Protein AF-A0A517THG3-F1 (afdb_monomer)

Structure (mmCIF, N/CA/C/O backbone):
data_AF-A0A517THG3-F1
#
_entry.id   AF-A0A517THG3-F1
#
loop_
_atom_site.group_PDB
_atom_site.id
_atom_site.type_symbol
_atom_site.label_atom_id
_atom_site.label_alt_id
_atom_site.label_comp_id
_atom_site.label_asym_id
_atom_site.label_entity_id
_atom_site.label_seq_id
_atom_site.pdbx_PDB_ins_code
_atom_site.Cartn_x
_atom_site.Cartn_y
_atom_site.Cartn_z
_atom_site.occupancy
_atom_site.B_iso_or_equiv
_atom_site.auth_seq_id
_atom_site.auth_comp_id
_atom_site.auth_asym_id
_atom_site.auth_atom_id
_atom_site.pdbx_PDB_model_num
ATOM 1 N N . MET A 1 1 ? 12.928 23.023 -9.502 1.00 48.72 1 MET A N 1
ATOM 2 C CA . MET A 1 1 ? 12.940 21.704 -8.826 1.00 48.72 1 MET A CA 1
ATOM 3 C C . MET A 1 1 ? 13.328 21.752 -7.334 1.00 48.72 1 MET A C 1
ATOM 5 O O . MET A 1 1 ? 12.736 21.009 -6.565 1.00 48.72 1 MET A O 1
ATOM 9 N N . GLN A 1 2 ? 14.178 22.678 -6.856 1.00 42.19 2 GLN A N 1
ATOM 10 C CA . GLN A 1 2 ? 14.622 22.765 -5.438 1.00 42.19 2 GLN A CA 1
ATOM 11 C C . GLN A 1 2 ? 13.535 22.842 -4.337 1.00 42.19 2 GLN A C 1
ATOM 13 O O . GLN A 1 2 ? 13.796 22.480 -3.192 1.00 42.19 2 GLN A O 1
ATOM 18 N N . ARG A 1 3 ? 12.316 23.312 -4.633 1.00 43.00 3 ARG A N 1
ATOM 19 C CA . ARG A 1 3 ? 11.257 23.466 -3.612 1.00 43.00 3 ARG A CA 1
ATOM 20 C C . ARG A 1 3 ? 10.537 22.158 -3.258 1.00 43.00 3 ARG A C 1
ATOM 22 O O . ARG A 1 3 ? 9.954 22.075 -2.182 1.00 43.00 3 ARG A O 1
ATOM 29 N N . ILE A 1 4 ? 10.592 21.151 -4.132 1.00 44.91 4 ILE A N 1
ATOM 30 C CA . ILE A 1 4 ? 9.906 19.863 -3.936 1.00 44.91 4 ILE A CA 1
ATOM 31 C C . ILE A 1 4 ? 10.752 18.937 -3.046 1.00 44.91 4 ILE A C 1
ATOM 33 O O . ILE A 1 4 ? 10.213 18.321 -2.127 1.00 44.91 4 ILE A O 1
ATOM 37 N N . SER A 1 5 ? 12.082 18.949 -3.201 1.00 45.62 5 SER A N 1
ATOM 38 C CA . SER A 1 5 ? 13.004 18.198 -2.332 1.00 45.62 5 SER A CA 1
ATOM 39 C C . SER A 1 5 ? 12.914 18.625 -0.863 1.00 45.62 5 SER A C 1
ATOM 41 O O . SER A 1 5 ? 12.960 17.778 0.025 1.00 45.62 5 SER A O 1
ATOM 43 N N . LEU A 1 6 ? 12.707 19.919 -0.584 1.00 43.94 6 LEU A N 1
ATOM 44 C CA . LEU A 1 6 ? 12.596 20.412 0.793 1.00 43.94 6 LEU A CA 1
ATOM 45 C C . LEU A 1 6 ? 11.324 19.907 1.495 1.00 43.94 6 LEU A C 1
ATOM 47 O O . LEU A 1 6 ? 11.367 19.594 2.680 1.00 43.94 6 LEU A O 1
ATOM 51 N N . LEU A 1 7 ? 10.208 19.784 0.766 1.00 45.41 7 LEU A N 1
ATOM 52 C CA . LEU A 1 7 ? 8.942 19.274 1.306 1.00 45.41 7 LEU A CA 1
ATOM 53 C C . LEU A 1 7 ? 9.002 17.770 1.606 1.00 45.41 7 LEU A C 1
ATOM 55 O O . LEU A 1 7 ? 8.488 17.346 2.642 1.00 45.41 7 LEU A O 1
ATOM 59 N N . MET A 1 8 ? 9.670 16.973 0.763 1.00 46.19 8 MET A N 1
ATOM 60 C CA . MET A 1 8 ? 9.860 15.538 1.028 1.00 46.19 8 MET A CA 1
ATOM 61 C C . MET A 1 8 ? 10.791 15.282 2.218 1.00 46.19 8 MET A C 1
ATOM 63 O O . MET A 1 8 ? 10.473 14.451 3.067 1.00 46.19 8 MET A O 1
ATOM 67 N N . VAL A 1 9 ? 11.889 16.035 2.344 1.00 51.47 9 VAL A N 1
ATOM 68 C CA . VAL A 1 9 ? 12.804 15.921 3.495 1.00 51.47 9 VAL A CA 1
ATOM 69 C C . VAL A 1 9 ? 12.105 16.320 4.802 1.00 51.47 9 VAL A C 1
ATOM 71 O O . VAL A 1 9 ? 12.278 15.651 5.821 1.00 51.47 9 VAL A O 1
ATOM 74 N N . LEU A 1 10 ? 11.248 17.349 4.778 1.00 45.88 10 LEU A N 1
ATOM 75 C CA . LEU A 1 10 ? 10.465 17.755 5.952 1.00 45.88 10 LEU A CA 1
ATOM 76 C C . LEU A 1 10 ? 9.450 16.681 6.373 1.00 45.88 10 LEU A C 1
ATOM 78 O O . LEU A 1 10 ? 9.291 16.427 7.566 1.00 45.88 10 LEU A O 1
ATOM 82 N N . ALA A 1 11 ? 8.791 16.028 5.411 1.00 44.94 11 ALA A N 1
ATOM 83 C CA . ALA A 1 11 ? 7.820 14.969 5.682 1.00 44.94 11 ALA A CA 1
ATOM 84 C C . ALA A 1 11 ? 8.471 13.725 6.315 1.00 44.94 11 ALA A C 1
ATOM 86 O O . ALA A 1 11 ? 7.924 13.163 7.264 1.00 44.94 11 ALA A O 1
ATOM 87 N N . ILE A 1 12 ? 9.666 13.339 5.853 1.00 46.62 12 ILE A N 1
ATOM 88 C CA . ILE A 1 12 ? 10.442 12.221 6.419 1.00 46.62 12 ILE A CA 1
ATOM 89 C C . ILE A 1 12 ? 10.964 12.572 7.825 1.00 46.62 12 ILE A C 1
ATOM 91 O O . ILE A 1 12 ? 10.871 11.755 8.742 1.00 46.62 12 ILE A O 1
ATOM 95 N N . GLY A 1 13 ? 11.436 13.807 8.035 1.00 43.50 13 GLY A N 1
ATOM 96 C CA . GLY A 1 13 ? 11.910 14.276 9.343 1.00 43.50 13 GLY A CA 1
ATOM 97 C C . GLY A 1 13 ? 10.816 14.322 10.419 1.00 43.50 13 GLY A C 1
ATOM 98 O O . GLY A 1 13 ? 11.055 13.935 11.562 1.00 43.50 13 GLY A O 1
ATOM 99 N N . LEU A 1 14 ? 9.593 14.721 10.057 1.00 45.00 14 LEU A N 1
ATOM 100 C CA . LEU A 1 14 ? 8.434 14.710 10.962 1.00 45.00 14 LEU A CA 1
ATOM 101 C C . LEU A 1 14 ? 7.968 13.294 11.325 1.00 45.00 14 LEU A C 1
ATOM 103 O O . LEU A 1 14 ? 7.484 13.085 12.436 1.00 45.00 14 LEU A O 1
ATOM 107 N N . PHE A 1 15 ? 8.138 12.322 10.425 1.00 43.44 15 PHE A N 1
ATOM 108 C CA . PHE A 1 15 ? 7.791 10.925 10.687 1.00 43.44 15 PHE A CA 1
ATOM 109 C C . PHE A 1 15 ? 8.776 10.257 11.663 1.00 43.44 15 PHE A C 1
ATOM 111 O O . PHE A 1 15 ? 8.357 9.498 12.533 1.00 43.44 15 PHE A O 1
ATOM 118 N N . LEU A 1 16 ? 10.070 10.595 11.589 1.00 43.69 16 LEU A N 1
ATOM 119 C CA . LEU A 1 16 ? 11.102 10.061 12.491 1.00 43.69 16 LEU A CA 1
ATOM 120 C C . LEU A 1 16 ? 11.135 10.746 13.869 1.00 43.69 16 LEU A C 1
ATOM 122 O O . LEU A 1 16 ? 11.496 10.115 14.858 1.00 43.69 16 LEU A O 1
ATOM 126 N N . ALA A 1 17 ? 10.717 12.010 13.970 1.00 44.81 17 ALA A N 1
ATOM 127 C CA . ALA A 1 17 ? 10.660 12.737 15.244 1.00 44.81 17 ALA A CA 1
ATOM 128 C C . ALA A 1 17 ? 9.414 12.408 16.103 1.00 44.81 17 ALA A C 1
ATOM 130 O O . ALA A 1 17 ? 9.276 12.917 17.216 1.00 44.81 17 ALA A O 1
ATOM 131 N N . GLY A 1 18 ? 8.491 11.583 15.594 1.00 37.62 18 GLY A N 1
ATOM 132 C CA . GLY A 1 18 ? 7.142 11.400 16.140 1.00 37.62 18 GLY A CA 1
ATOM 133 C C . GLY A 1 18 ? 6.941 10.309 17.197 1.00 37.62 18 GLY A C 1
ATOM 134 O O . GLY A 1 18 ? 5.805 10.125 17.630 1.00 37.62 18 GLY A O 1
ATOM 135 N N . THR A 1 19 ? 7.973 9.587 17.643 1.00 47.12 19 THR A N 1
ATOM 136 C CA . THR A 1 19 ? 7.836 8.597 18.731 1.00 47.12 19 THR A CA 1
ATOM 137 C C . THR A 1 19 ? 8.428 9.104 20.044 1.00 47.12 19 THR A C 1
ATOM 139 O O . THR A 1 19 ? 9.590 8.814 20.339 1.00 47.12 19 THR A O 1
ATOM 142 N N . PRO A 1 20 ? 7.660 9.804 20.899 1.00 44.03 20 PRO A N 1
ATOM 143 C CA . PRO A 1 20 ? 7.990 9.836 22.307 1.00 44.03 20 PRO A CA 1
ATOM 144 C C . PRO A 1 20 ? 7.701 8.451 22.892 1.00 44.03 20 PRO A C 1
ATOM 146 O O . PRO A 1 20 ? 6.567 7.973 22.931 1.00 44.03 20 PRO A O 1
ATOM 149 N N . LEU A 1 21 ? 8.793 7.816 23.303 1.00 44.50 21 LEU A N 1
ATOM 150 C CA . LEU A 1 21 ? 8.898 6.704 24.233 1.00 44.50 21 LEU A CA 1
ATOM 151 C C . LEU A 1 21 ? 7.749 6.735 25.264 1.00 44.50 21 LEU A C 1
ATOM 153 O O . LEU A 1 21 ? 7.737 7.566 26.171 1.00 44.50 21 LEU A O 1
ATOM 157 N N . MET A 1 22 ? 6.781 5.826 25.132 1.00 45.34 22 MET A N 1
ATOM 158 C CA . MET A 1 22 ? 5.790 5.532 26.173 1.00 45.34 22 MET A CA 1
ATOM 159 C C . MET A 1 22 ? 6.490 4.785 27.315 1.00 45.34 22 MET A C 1
ATOM 161 O O . MET A 1 22 ? 6.333 3.580 27.487 1.00 45.34 22 MET A O 1
ATOM 165 N N . ALA A 1 23 ? 7.299 5.506 28.089 1.00 49.25 23 ALA A N 1
ATOM 166 C CA . ALA A 1 23 ? 7.654 5.112 29.442 1.00 49.25 23 ALA A CA 1
ATOM 167 C C . ALA A 1 23 ? 6.482 5.518 30.344 1.00 49.25 23 ALA A C 1
ATOM 169 O O . ALA A 1 23 ? 6.451 6.616 30.895 1.00 49.25 23 ALA A O 1
ATOM 170 N N . GLN A 1 24 ? 5.464 4.659 30.424 1.00 46.47 24 GLN A N 1
ATOM 171 C CA . GLN A 1 24 ? 4.380 4.839 31.379 1.00 46.47 24 GLN A CA 1
ATOM 172 C C . GLN A 1 24 ? 4.843 4.325 32.742 1.00 46.47 24 GLN A C 1
ATOM 174 O O . GLN A 1 24 ? 4.866 3.128 33.018 1.00 46.47 24 GLN A O 1
ATOM 179 N N . GLU A 1 25 ? 5.239 5.286 33.566 1.00 43.88 25 GLU A N 1
ATOM 180 C CA . GLU A 1 25 ? 5.449 5.182 35.001 1.00 43.88 25 GLU A CA 1
ATOM 181 C C . GLU A 1 25 ? 4.212 4.554 35.665 1.00 43.88 25 GLU A C 1
ATOM 183 O O . GLU A 1 25 ? 3.092 5.065 35.568 1.00 43.88 25 GLU A O 1
ATOM 188 N N . ALA A 1 26 ? 4.406 3.400 36.303 1.00 44.88 26 ALA A N 1
ATOM 189 C CA . ALA A 1 26 ? 3.386 2.731 37.093 1.00 44.88 26 ALA A CA 1
ATOM 190 C C . ALA A 1 26 ? 3.151 3.523 38.389 1.00 44.88 26 ALA A C 1
ATOM 192 O O . ALA A 1 26 ? 3.795 3.283 39.409 1.00 44.88 26 ALA A O 1
ATOM 193 N N . ALA A 1 27 ? 2.224 4.479 38.346 1.00 43.62 27 ALA A N 1
ATOM 194 C CA . ALA A 1 27 ? 1.700 5.126 39.539 1.00 43.62 27 ALA A CA 1
ATOM 195 C C . ALA A 1 27 ? 0.813 4.134 40.310 1.00 43.62 27 ALA A C 1
ATOM 197 O O . ALA A 1 27 ? -0.254 3.727 39.845 1.00 43.62 27 ALA A O 1
ATOM 198 N N . ALA A 1 28 ? 1.285 3.728 41.488 1.00 54.81 28 ALA A N 1
ATOM 199 C CA . ALA A 1 28 ? 0.524 2.958 42.462 1.00 54.81 28 ALA A CA 1
ATOM 200 C C . ALA A 1 28 ? -0.683 3.771 42.976 1.00 54.81 28 ALA A C 1
ATOM 202 O O . ALA A 1 28 ? -0.545 4.974 43.209 1.00 54.81 28 ALA A O 1
ATOM 203 N N . PRO A 1 29 ? -1.860 3.157 43.189 1.00 58.78 29 PRO A N 1
ATOM 204 C CA . PRO A 1 29 ? -2.993 3.865 43.769 1.00 58.78 29 PRO A CA 1
ATOM 205 C C . PRO A 1 29 ? -2.780 4.105 45.271 1.00 58.78 29 PRO A C 1
ATOM 207 O O . PRO A 1 29 ? -2.607 3.164 46.047 1.00 58.78 29 PRO A O 1
ATOM 210 N N . GLU A 1 30 ? -2.828 5.377 45.676 1.00 54.22 30 GLU A N 1
ATOM 211 C CA . GLU A 1 30 ? -2.941 5.795 47.075 1.00 54.22 30 GLU A CA 1
ATOM 212 C C . GLU A 1 30 ? -4.223 5.228 47.704 1.00 54.22 30 GLU A C 1
ATOM 214 O O . GLU A 1 30 ? -5.336 5.426 47.210 1.00 54.22 30 GLU A O 1
ATOM 219 N N . ALA A 1 31 ? -4.057 4.526 48.824 1.00 56.38 31 ALA A N 1
ATOM 220 C CA . ALA A 1 31 ? -5.148 4.075 49.675 1.00 56.38 31 ALA A CA 1
ATOM 221 C C . ALA A 1 31 ? -5.647 5.227 50.573 1.00 56.38 31 ALA A C 1
ATOM 223 O O . ALA A 1 31 ? -4.828 5.949 51.146 1.00 56.38 31 ALA A O 1
ATOM 224 N N . PRO A 1 32 ? -6.966 5.387 50.783 1.00 60.88 32 PRO A N 1
ATOM 225 C CA . PRO A 1 32 ? -7.477 6.344 51.752 1.00 60.88 32 PRO A CA 1
ATOM 226 C C . PRO A 1 32 ? -7.352 5.802 53.183 1.00 60.88 32 PRO A C 1
ATOM 228 O O . PRO A 1 32 ? -7.899 4.757 53.536 1.00 60.88 32 PRO A O 1
ATOM 231 N N . ALA A 1 33 ? -6.655 6.563 54.024 1.00 55.62 33 ALA A N 1
ATOM 232 C CA . ALA A 1 33 ? -6.569 6.345 55.459 1.00 55.62 33 ALA A CA 1
ATOM 233 C C . ALA A 1 33 ? -7.906 6.662 56.153 1.00 55.62 33 ALA A C 1
ATOM 235 O O . ALA A 1 33 ? -8.350 7.808 56.163 1.00 55.62 33 ALA A O 1
ATOM 236 N N . THR A 1 34 ? -8.502 5.664 56.808 1.00 55.06 34 THR A N 1
ATOM 237 C CA . THR A 1 34 ? -9.406 5.856 57.954 1.00 55.06 34 THR A CA 1
ATOM 238 C C . THR A 1 34 ? -9.148 4.755 58.987 1.00 55.06 34 THR A C 1
ATOM 240 O O . THR A 1 34 ? -9.034 3.581 58.652 1.00 55.06 34 THR A O 1
ATOM 243 N N . ALA A 1 35 ? -9.007 5.158 60.247 1.00 54.06 35 ALA A N 1
ATOM 244 C CA . ALA A 1 35 ? -8.828 4.325 61.440 1.00 54.06 35 ALA A CA 1
ATOM 245 C C . ALA A 1 35 ? -9.940 4.676 62.453 1.00 5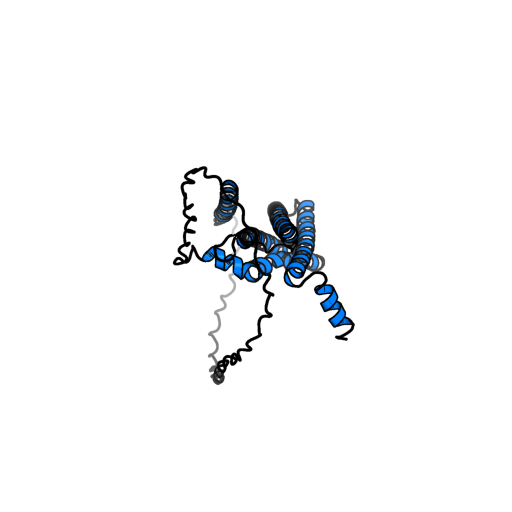4.06 35 ALA A C 1
ATOM 247 O O . ALA A 1 35 ? -10.617 5.687 62.253 1.00 54.06 35 ALA A O 1
ATOM 248 N N . PRO A 1 36 ? -10.029 4.025 63.627 1.00 61.28 36 PRO A N 1
ATOM 249 C CA . PRO A 1 36 ? -10.002 2.591 63.917 1.00 61.28 36 PRO A CA 1
ATOM 250 C C . PRO A 1 36 ? -11.327 2.148 64.586 1.00 61.28 36 PRO A C 1
ATOM 252 O O . PRO A 1 36 ? -12.013 2.953 65.214 1.00 61.28 36 PRO A O 1
ATOM 255 N N . ALA A 1 37 ? -11.678 0.864 64.512 1.00 47.62 37 ALA A N 1
ATOM 256 C CA . ALA A 1 37 ? -12.656 0.273 65.425 1.00 47.62 37 ALA A CA 1
ATOM 257 C C . ALA A 1 37 ? -12.350 -1.213 65.627 1.00 47.62 37 ALA A C 1
ATOM 259 O O . ALA A 1 37 ? -12.051 -1.938 64.679 1.00 47.62 37 ALA A O 1
ATOM 260 N N . ASP A 1 38 ? -12.386 -1.604 66.892 1.00 57.34 38 ASP A N 1
ATOM 261 C CA . ASP A 1 38 ? -11.993 -2.887 67.448 1.00 57.34 38 ASP A CA 1
ATOM 262 C C . ASP A 1 38 ? -12.677 -4.096 66.799 1.00 57.34 38 ASP A C 1
ATOM 264 O O . ASP A 1 38 ? -13.881 -4.100 66.541 1.00 57.34 38 ASP A O 1
ATOM 268 N N . GLY A 1 39 ? -11.909 -5.170 66.620 1.00 50.69 39 GLY A N 1
ATOM 269 C CA . GLY A 1 39 ? -12.448 -6.465 66.225 1.00 50.69 39 GLY A CA 1
ATOM 270 C C . GLY A 1 39 ? -11.382 -7.374 65.643 1.00 50.69 39 GLY A C 1
ATOM 271 O O . GLY A 1 39 ? -11.147 -7.374 64.442 1.00 50.69 39 GLY A O 1
ATOM 272 N N . VAL A 1 40 ? -10.745 -8.168 66.500 1.00 61.00 40 VAL A N 1
ATOM 273 C CA . VAL A 1 40 ? -9.948 -9.330 66.093 1.00 61.00 40 VAL A CA 1
ATOM 274 C C . VAL A 1 40 ? -10.897 -10.384 65.509 1.00 61.00 40 VAL A C 1
ATOM 276 O O . VAL A 1 40 ? -11.809 -10.822 66.214 1.00 61.00 40 VAL A O 1
ATOM 279 N N . PRO A 1 41 ? -10.674 -10.836 64.262 1.00 53.31 41 PRO A N 1
ATOM 280 C CA . PRO A 1 41 ? -10.710 -12.277 64.037 1.00 53.31 41 PRO A CA 1
ATOM 281 C C . PRO A 1 41 ? -9.568 -12.794 63.143 1.00 53.31 41 PRO A C 1
ATOM 283 O O . PRO A 1 41 ? -9.248 -12.235 62.101 1.00 53.31 41 PRO A O 1
ATOM 286 N N . ALA A 1 42 ? -8.998 -13.900 63.625 1.00 57.22 42 ALA A N 1
ATOM 287 C CA . ALA A 1 42 ? -8.294 -14.992 62.951 1.00 57.22 42 ALA A CA 1
ATOM 288 C C . ALA A 1 42 ? -7.582 -14.724 61.609 1.00 57.22 42 ALA A C 1
ATOM 290 O O . ALA A 1 42 ? -8.187 -14.649 60.542 1.00 57.22 42 ALA A O 1
ATOM 291 N N . THR A 1 43 ? -6.254 -14.754 61.690 1.00 62.12 43 THR A N 1
ATOM 292 C CA . THR A 1 43 ? -5.305 -15.002 60.603 1.00 62.12 43 THR A CA 1
ATOM 293 C C . THR A 1 43 ? -5.670 -16.281 59.830 1.00 62.12 43 THR A C 1
ATOM 295 O O . THR A 1 43 ? -5.783 -17.336 60.458 1.00 62.12 43 THR A O 1
ATOM 298 N N . PRO A 1 44 ? -5.821 -16.249 58.494 1.00 60.34 44 PRO A N 1
ATOM 299 C CA . PRO A 1 44 ? -5.827 -17.467 57.696 1.00 60.34 44 PRO A CA 1
ATOM 300 C C . PRO A 1 44 ? -4.390 -17.988 57.555 1.00 60.34 44 PRO A C 1
ATOM 302 O O . PRO A 1 44 ? -3.483 -17.242 57.184 1.00 60.34 44 PRO A O 1
ATOM 305 N N . GLU A 1 45 ? -4.191 -19.263 57.898 1.00 61.81 45 GLU A N 1
ATOM 306 C CA . GLU A 1 45 ? -2.944 -20.002 57.691 1.00 61.81 45 GLU A CA 1
ATOM 307 C C . GLU A 1 45 ? -2.490 -19.902 56.230 1.00 61.81 45 GLU A C 1
ATOM 309 O O . GLU A 1 45 ? -3.259 -20.148 55.297 1.00 61.81 45 GLU A O 1
ATOM 314 N N . ALA A 1 46 ? -1.222 -19.537 56.045 1.00 66.56 46 ALA A N 1
ATOM 315 C CA . ALA A 1 46 ? -0.562 -19.594 54.754 1.00 66.56 46 ALA A CA 1
ATOM 316 C C . ALA A 1 46 ? -0.452 -21.061 54.289 1.00 66.56 46 ALA A C 1
ATOM 318 O O . ALA A 1 46 ? -0.149 -21.934 55.107 1.00 66.56 46 ALA A O 1
ATOM 319 N N . PRO A 1 47 ? -0.677 -21.356 52.997 1.00 72.62 47 PRO A N 1
ATOM 320 C CA . PRO A 1 47 ? -0.435 -22.687 52.459 1.00 72.62 47 PRO A CA 1
ATOM 321 C C . PRO A 1 47 ? 1.062 -23.042 52.544 1.00 72.62 47 PRO A C 1
ATOM 323 O O . PRO A 1 47 ? 1.908 -22.147 52.466 1.00 72.62 47 PRO A O 1
ATOM 326 N N . PRO A 1 48 ? 1.403 -24.333 52.703 1.00 68.62 48 PRO A N 1
ATOM 327 C CA . PRO A 1 48 ? 2.787 -24.773 52.822 1.00 68.62 48 PRO A CA 1
ATOM 328 C C . PRO A 1 48 ? 3.572 -24.457 51.545 1.00 68.62 48 PRO A C 1
ATOM 330 O O . PRO A 1 48 ? 3.134 -24.781 50.441 1.00 68.62 48 PRO A O 1
ATOM 333 N N . GLU A 1 49 ? 4.745 -23.843 51.714 1.00 61.91 49 GLU A N 1
ATOM 334 C CA . GLU A 1 49 ? 5.743 -23.680 50.659 1.00 61.91 49 GLU A CA 1
ATOM 335 C C . GLU A 1 49 ? 6.123 -25.058 50.103 1.00 61.91 49 GLU A C 1
ATOM 337 O O . GLU A 1 49 ? 6.766 -25.873 50.765 1.00 61.91 49 GLU A O 1
ATOM 342 N N . THR A 1 50 ? 5.707 -25.333 48.869 1.00 65.44 50 THR A N 1
ATOM 343 C CA . THR A 1 50 ? 6.207 -26.463 48.091 1.00 65.44 50 THR A CA 1
ATOM 344 C C . THR A 1 50 ? 7.617 -26.132 47.626 1.00 65.44 50 THR A C 1
ATOM 346 O O . THR A 1 50 ? 7.808 -25.314 46.725 1.00 65.44 50 THR A O 1
ATOM 349 N N . THR A 1 51 ? 8.607 -26.760 48.253 1.00 71.69 51 THR A N 1
ATOM 350 C CA . THR A 1 51 ? 9.985 -26.794 47.762 1.00 71.69 51 THR A CA 1
ATOM 351 C C . THR A 1 51 ? 10.011 -27.395 46.352 1.00 71.69 51 THR A C 1
ATOM 353 O O . THR A 1 51 ? 9.454 -28.480 46.171 1.00 71.69 51 THR A O 1
ATOM 356 N N . PRO A 1 52 ? 10.627 -26.732 45.360 1.00 68.94 52 PRO A N 1
ATOM 357 C CA . PRO A 1 52 ? 10.776 -27.295 44.025 1.00 68.94 52 PRO A CA 1
ATOM 358 C C . PRO A 1 52 ? 11.708 -28.510 44.063 1.00 68.94 52 PRO A C 1
ATOM 360 O O . PRO A 1 52 ? 12.766 -28.469 44.696 1.00 68.94 52 PRO A O 1
ATOM 363 N N . ASP A 1 53 ? 11.296 -29.584 43.391 1.00 73.69 53 ASP A N 1
ATOM 364 C CA . ASP A 1 53 ? 12.115 -30.779 43.207 1.00 73.69 53 ASP A CA 1
ATOM 365 C C . ASP A 1 53 ? 13.440 -30.433 42.500 1.00 73.69 53 ASP A C 1
ATOM 367 O O . ASP A 1 53 ? 13.468 -29.569 41.614 1.00 73.69 53 ASP A O 1
ATOM 371 N N . PRO A 1 54 ? 14.551 -31.096 42.869 1.00 76.38 54 PRO A N 1
ATOM 372 C CA . PRO A 1 54 ? 15.816 -30.939 42.169 1.00 76.38 54 PRO A CA 1
ATOM 373 C C . PRO A 1 54 ? 15.674 -31.390 40.704 1.00 76.38 54 PRO A C 1
ATOM 375 O O . PRO A 1 54 ? 14.981 -32.374 40.431 1.00 76.38 54 PRO A O 1
ATOM 378 N N . PRO A 1 55 ? 16.331 -30.700 39.754 1.00 72.00 55 PRO A N 1
ATOM 379 C CA . PRO A 1 55 ? 16.262 -31.062 38.345 1.00 72.00 55 PRO A CA 1
ATOM 380 C C . PRO A 1 55 ? 16.795 -32.483 38.131 1.00 72.00 55 PRO A C 1
ATOM 382 O O . PRO A 1 55 ? 17.810 -32.882 38.709 1.00 72.00 55 PRO A O 1
ATOM 385 N N . ALA A 1 56 ? 16.076 -33.246 37.306 1.00 74.06 56 ALA A N 1
ATOM 386 C CA . ALA A 1 56 ? 16.484 -34.576 36.877 1.00 74.06 56 ALA A CA 1
ATOM 387 C C . ALA A 1 56 ? 17.869 -34.523 36.198 1.00 74.06 56 ALA A C 1
ATOM 389 O O . ALA A 1 56 ? 18.182 -33.525 35.545 1.00 74.06 56 ALA A O 1
ATOM 390 N N . PRO A 1 57 ? 18.700 -35.572 36.339 1.00 70.56 57 PRO A N 1
ATOM 391 C CA . PRO A 1 57 ? 19.990 -35.638 35.665 1.00 70.56 57 PRO A CA 1
ATOM 392 C C . PRO A 1 57 ? 19.781 -35.565 34.150 1.00 70.56 57 PRO A C 1
ATOM 394 O O . PRO A 1 57 ? 19.042 -36.370 33.585 1.00 70.56 57 PRO A O 1
ATOM 397 N N . GLU A 1 58 ? 20.417 -34.578 33.519 1.00 65.31 58 GLU A N 1
ATOM 398 C CA . GLU A 1 58 ? 20.415 -34.403 32.069 1.00 65.31 58 GLU A CA 1
ATOM 399 C C . GLU A 1 58 ? 20.974 -35.668 31.405 1.00 65.31 58 GLU A C 1
ATOM 401 O O . GLU A 1 58 ? 22.091 -36.106 31.697 1.00 65.31 58 GLU A O 1
ATOM 406 N N . GLU A 1 59 ? 20.169 -36.290 30.541 1.00 72.25 59 GLU A N 1
ATOM 407 C CA . GLU A 1 59 ? 20.628 -37.400 29.714 1.00 72.25 59 GLU A CA 1
ATOM 408 C C . GLU A 1 59 ? 21.706 -36.903 28.735 1.00 72.25 59 GLU A C 1
ATOM 410 O O . GLU A 1 59 ? 21.607 -35.785 28.220 1.00 72.25 59 GLU A O 1
ATOM 415 N N . PRO A 1 60 ? 22.748 -37.709 28.460 1.00 67.69 60 PRO A N 1
ATOM 416 C CA . PRO A 1 60 ? 23.809 -37.322 27.546 1.00 67.69 60 PRO A CA 1
ATOM 417 C C . PRO A 1 60 ? 23.239 -37.122 26.139 1.00 67.69 60 PRO A C 1
ATOM 419 O O . PRO A 1 60 ? 22.771 -38.063 25.499 1.00 67.69 60 PRO A O 1
ATOM 422 N N . VAL A 1 61 ? 23.302 -35.877 25.668 1.00 64.75 61 VAL A N 1
ATOM 423 C CA . VAL A 1 61 ? 22.990 -35.489 24.292 1.00 64.75 61 VAL A CA 1
ATOM 424 C C . VAL A 1 61 ? 23.916 -36.272 23.362 1.00 64.75 61 VAL A C 1
ATOM 426 O O . VAL A 1 61 ? 25.135 -36.106 23.400 1.00 64.75 61 VAL A O 1
ATOM 429 N N . ALA A 1 62 ? 23.336 -37.165 22.562 1.00 65.44 62 ALA A N 1
ATOM 430 C CA . ALA A 1 62 ? 24.053 -37.859 21.506 1.00 65.44 62 ALA A CA 1
ATOM 431 C C . ALA A 1 62 ? 24.530 -36.831 20.470 1.00 65.44 62 ALA A C 1
ATOM 433 O O . ALA A 1 62 ? 23.721 -36.067 19.947 1.00 65.44 62 ALA A O 1
ATOM 434 N N . GLU A 1 63 ? 25.838 -36.810 20.199 1.00 63.03 63 GLU A N 1
ATOM 435 C CA . GLU A 1 63 ? 26.426 -36.019 19.117 1.00 63.03 63 GLU A CA 1
ATOM 436 C C . GLU A 1 63 ? 25.753 -36.375 17.787 1.00 63.03 63 GLU A C 1
ATOM 438 O O . GLU A 1 63 ? 25.795 -37.517 17.322 1.00 63.03 63 GLU A O 1
ATOM 443 N N . GLU A 1 64 ? 25.117 -35.374 17.187 1.00 68.75 64 GLU A N 1
ATOM 444 C CA . GLU A 1 64 ? 24.587 -35.429 15.833 1.00 68.75 64 GLU A CA 1
ATOM 445 C C . GLU A 1 64 ? 25.763 -35.575 14.845 1.00 68.75 64 GLU A C 1
ATOM 447 O O . GLU A 1 64 ? 26.716 -34.792 14.908 1.00 68.75 64 GLU A O 1
ATOM 452 N N . PRO A 1 65 ? 25.761 -36.582 13.952 1.00 67.06 65 PRO A N 1
ATOM 453 C CA . PRO A 1 65 ? 26.846 -36.771 13.000 1.00 67.06 65 PRO A CA 1
ATOM 454 C C . PRO A 1 65 ? 26.899 -35.599 12.014 1.00 67.06 65 PRO A C 1
ATOM 456 O O . PRO A 1 65 ? 25.901 -35.258 11.381 1.00 67.06 65 PRO A O 1
ATOM 459 N N . ALA A 1 66 ? 28.090 -35.012 11.886 1.00 63.81 66 ALA A N 1
ATOM 460 C CA . ALA A 1 66 ? 28.381 -33.888 11.008 1.00 63.81 66 ALA A CA 1
ATOM 461 C C . ALA A 1 66 ? 27.860 -34.120 9.579 1.00 63.81 66 ALA A C 1
ATOM 463 O O . ALA A 1 66 ? 28.194 -35.116 8.930 1.00 63.81 66 ALA A O 1
ATOM 464 N N . ALA A 1 67 ? 27.053 -33.176 9.095 1.00 68.69 67 ALA A N 1
ATOM 465 C CA . ALA A 1 67 ? 26.621 -33.128 7.708 1.00 68.69 67 ALA A CA 1
ATOM 466 C C . ALA A 1 67 ? 27.840 -32.977 6.770 1.00 68.69 67 ALA A C 1
ATOM 468 O O . ALA A 1 67 ? 28.776 -32.246 7.108 1.00 68.69 67 ALA A O 1
ATOM 469 N N . PRO A 1 68 ? 27.851 -33.648 5.605 1.00 69.75 68 PRO A N 1
ATOM 470 C CA . PRO A 1 68 ? 28.920 -33.495 4.626 1.00 69.75 68 PRO A CA 1
ATOM 471 C C . PRO A 1 68 ? 28.948 -32.071 4.050 1.00 69.75 68 PRO A C 1
ATOM 473 O O . PRO A 1 68 ? 27.904 -31.481 3.768 1.00 69.75 68 PRO A O 1
ATOM 476 N N . GLU A 1 69 ? 30.163 -31.543 3.887 1.00 69.75 69 GLU A N 1
ATOM 477 C CA . GLU A 1 69 ? 30.454 -30.251 3.258 1.00 69.75 69 GLU A CA 1
ATOM 478 C C . GLU A 1 69 ? 29.811 -30.148 1.860 1.00 69.75 69 GLU A C 1
ATOM 480 O O . GLU A 1 69 ? 29.923 -31.089 1.069 1.00 69.75 69 GLU A O 1
ATOM 485 N N . PRO A 1 70 ? 29.159 -29.021 1.521 1.00 65.19 70 PRO A N 1
ATOM 486 C CA . PRO A 1 70 ? 28.661 -28.795 0.172 1.00 65.19 70 PRO A CA 1
ATOM 487 C C . PRO A 1 70 ? 29.830 -28.581 -0.799 1.00 65.19 70 PRO A C 1
ATOM 489 O O . PRO A 1 70 ? 30.674 -27.707 -0.595 1.00 65.19 70 PRO A O 1
ATOM 492 N N . GLU A 1 71 ? 29.861 -29.378 -1.868 1.00 64.50 71 GLU A N 1
ATOM 493 C CA . GLU A 1 71 ? 30.800 -29.220 -2.979 1.00 64.50 71 GLU A CA 1
ATOM 494 C C . GLU A 1 71 ? 30.648 -27.834 -3.629 1.00 64.50 71 GLU A C 1
ATOM 496 O O . GLU A 1 71 ? 29.540 -27.360 -3.894 1.00 64.50 71 GLU A O 1
ATOM 501 N N . ALA A 1 72 ? 31.783 -27.177 -3.872 1.00 68.75 72 ALA A N 1
ATOM 502 C CA . ALA A 1 72 ? 31.841 -25.859 -4.489 1.00 68.75 72 ALA A CA 1
ATOM 503 C C . ALA A 1 72 ? 31.268 -25.884 -5.924 1.00 68.75 72 ALA A C 1
ATOM 505 O O . ALA A 1 72 ? 31.591 -26.794 -6.692 1.00 68.75 72 ALA A O 1
ATOM 506 N N . PRO A 1 73 ? 30.456 -24.888 -6.325 1.00 62.84 73 PRO A N 1
ATOM 507 C CA . PRO A 1 73 ? 29.950 -24.803 -7.688 1.00 62.84 73 PRO A CA 1
ATOM 508 C C . PRO A 1 73 ? 31.088 -24.526 -8.680 1.00 62.84 73 PRO A C 1
ATOM 510 O O . PRO A 1 73 ? 31.929 -23.654 -8.462 1.00 62.84 73 PRO A O 1
ATOM 513 N N . ALA A 1 74 ? 31.093 -25.287 -9.775 1.00 61.53 74 ALA A N 1
ATOM 514 C CA . ALA A 1 74 ? 32.031 -25.144 -10.880 1.00 61.53 74 ALA A CA 1
ATOM 515 C C . ALA A 1 74 ? 31.931 -23.754 -11.532 1.00 61.53 74 ALA A C 1
ATOM 517 O O . ALA A 1 74 ? 30.835 -23.251 -11.784 1.00 61.53 74 ALA A O 1
ATOM 518 N N . GLU A 1 75 ? 33.086 -23.153 -11.824 1.00 61.72 75 GLU A N 1
ATOM 519 C CA . GLU A 1 75 ? 33.186 -21.874 -12.529 1.00 61.72 75 GLU A CA 1
ATOM 520 C C . GLU A 1 75 ? 32.593 -21.973 -13.950 1.00 61.72 75 GLU A C 1
ATOM 522 O O . GLU A 1 75 ? 32.932 -22.901 -14.695 1.00 61.72 75 GLU A O 1
ATOM 527 N N . PRO A 1 76 ? 31.733 -21.026 -14.370 1.00 60.50 76 PRO A N 1
ATOM 528 C CA . PRO A 1 76 ? 31.240 -20.979 -15.736 1.00 60.50 76 PRO A CA 1
ATOM 529 C C . PRO A 1 76 ? 32.354 -20.525 -16.685 1.00 60.50 76 PRO A C 1
ATOM 531 O O . PRO A 1 76 ? 32.965 -19.469 -16.526 1.00 60.50 76 PRO A O 1
ATOM 534 N N . THR A 1 77 ? 32.605 -21.341 -17.703 1.00 57.94 77 THR A N 1
ATOM 535 C CA . THR A 1 77 ? 33.518 -21.039 -18.807 1.00 57.94 77 THR A CA 1
ATOM 536 C C . THR A 1 77 ? 32.898 -19.945 -19.690 1.00 57.94 77 THR A C 1
ATOM 538 O O . THR A 1 77 ? 31.722 -20.066 -20.041 1.00 57.94 77 THR A O 1
ATOM 541 N N . PRO A 1 78 ? 33.630 -18.884 -20.076 1.00 63.75 78 PRO A N 1
ATOM 542 C CA . PRO A 1 78 ? 33.082 -17.857 -20.957 1.00 63.75 78 PRO A CA 1
ATOM 543 C C . PRO A 1 78 ? 32.890 -18.395 -22.389 1.00 63.75 78 PRO A C 1
ATOM 545 O O . PRO A 1 78 ? 33.738 -19.153 -22.874 1.00 63.75 78 PRO A O 1
ATOM 548 N N . PRO A 1 79 ? 31.807 -18.009 -23.090 1.00 55.28 79 PRO A N 1
ATOM 549 C CA . PRO A 1 79 ? 31.592 -18.393 -24.478 1.00 55.28 79 PRO A CA 1
ATOM 550 C C . PRO A 1 79 ? 32.589 -17.695 -25.413 1.00 55.28 79 PRO A C 1
ATOM 552 O O . PRO A 1 79 ? 32.864 -16.500 -25.306 1.00 55.28 79 PRO A O 1
ATOM 555 N N . SER A 1 80 ? 33.121 -18.487 -26.341 1.00 48.72 80 SER A N 1
ATOM 556 C CA . SER A 1 80 ? 34.014 -18.075 -27.420 1.00 48.72 80 SER A CA 1
ATOM 557 C C . SER A 1 80 ? 33.290 -17.122 -28.375 1.00 48.72 80 SER A C 1
ATOM 559 O O . SER A 1 80 ? 32.317 -17.511 -29.016 1.00 48.72 80 SER A O 1
ATOM 561 N N . ALA A 1 81 ? 33.770 -15.882 -28.475 1.00 45.03 81 ALA A N 1
ATOM 562 C CA . ALA A 1 81 ? 33.308 -14.912 -29.459 1.00 45.03 81 ALA A CA 1
ATOM 563 C C . ALA A 1 81 ? 33.870 -15.272 -30.846 1.00 45.03 81 ALA A C 1
ATOM 565 O O . ALA A 1 81 ? 35.031 -14.993 -31.150 1.00 45.03 81 ALA A O 1
ATOM 566 N N . GLU A 1 82 ? 33.055 -15.910 -31.684 1.00 48.78 82 GLU A N 1
ATOM 567 C CA . GLU A 1 82 ? 33.284 -15.949 -33.128 1.00 48.78 82 GLU A CA 1
ATOM 568 C C . GLU A 1 82 ? 32.812 -14.620 -33.729 1.00 48.78 82 GLU A C 1
ATOM 570 O O . GLU A 1 82 ? 31.635 -14.270 -33.682 1.00 48.78 82 GLU A O 1
ATOM 575 N N . ALA A 1 83 ? 33.764 -13.851 -34.254 1.00 41.81 83 ALA A N 1
ATOM 576 C CA . ALA A 1 83 ? 33.510 -12.624 -34.989 1.00 41.81 83 ALA A CA 1
ATOM 577 C C . ALA A 1 83 ? 33.048 -12.963 -36.414 1.00 41.81 83 ALA A C 1
ATOM 579 O O . ALA A 1 83 ? 33.834 -13.450 -37.227 1.00 41.81 83 ALA A O 1
ATOM 580 N N . THR A 1 84 ? 31.787 -12.680 -36.727 1.00 41.50 84 THR A N 1
ATOM 581 C CA . THR A 1 84 ? 31.288 -12.604 -38.103 1.00 41.50 84 THR A CA 1
ATOM 582 C C . THR A 1 84 ? 31.372 -11.163 -38.587 1.00 41.50 84 THR A C 1
ATOM 584 O O . THR A 1 84 ? 30.635 -10.290 -38.135 1.00 41.50 84 THR A O 1
ATOM 587 N N . THR A 1 85 ? 32.307 -10.921 -39.500 1.00 43.41 85 THR A N 1
ATOM 588 C CA . THR A 1 85 ? 32.421 -9.709 -40.309 1.00 43.41 85 THR A CA 1
ATOM 589 C C . THR A 1 85 ? 31.280 -9.708 -41.327 1.00 43.41 85 THR A C 1
ATOM 591 O O . THR A 1 85 ? 31.276 -10.554 -42.220 1.00 43.41 85 THR A O 1
ATOM 594 N N . GLU A 1 86 ? 30.317 -8.794 -41.198 1.00 46.69 86 GLU A N 1
ATOM 595 C CA . GLU A 1 86 ? 29.310 -8.552 -42.234 1.00 46.69 86 GLU A CA 1
ATOM 596 C C . GLU A 1 86 ? 29.647 -7.266 -42.999 1.00 46.69 86 GLU A C 1
ATOM 598 O O . GLU A 1 86 ? 30.044 -6.243 -42.441 1.00 46.69 86 GLU A O 1
ATOM 603 N N . GLU A 1 87 ? 29.588 -7.415 -44.313 1.00 42.44 87 GLU A N 1
ATOM 604 C CA . GLU A 1 87 ? 30.132 -6.579 -45.369 1.00 42.44 87 GLU A CA 1
ATOM 605 C C . GLU A 1 87 ? 29.178 -5.409 -45.667 1.00 42.44 87 GLU A C 1
ATOM 607 O O . GLU A 1 87 ? 27.985 -5.604 -45.892 1.00 42.44 87 GLU A O 1
ATOM 612 N N . ALA A 1 88 ? 29.696 -4.180 -45.667 1.00 44.19 88 ALA A N 1
ATOM 613 C CA . ALA A 1 88 ? 28.938 -2.988 -46.040 1.00 44.19 88 ALA A CA 1
ATOM 614 C C . ALA A 1 88 ? 28.646 -2.965 -47.555 1.00 44.19 88 ALA A C 1
ATOM 616 O O . ALA A 1 88 ? 29.568 -3.199 -48.341 1.00 44.19 88 ALA A O 1
ATOM 617 N N . PRO A 1 89 ? 27.429 -2.605 -48.010 1.00 52.47 89 PRO A N 1
ATOM 618 C CA . PRO A 1 89 ? 27.203 -2.323 -49.417 1.00 52.47 89 PRO A CA 1
ATOM 619 C C . PRO A 1 89 ? 27.582 -0.879 -49.768 1.00 52.47 89 PRO A C 1
ATOM 621 O O . PRO A 1 89 ? 27.222 0.088 -49.095 1.00 52.47 89 PRO A O 1
ATOM 624 N N . ALA A 1 90 ? 28.320 -0.788 -50.871 1.00 38.81 90 ALA A N 1
ATOM 625 C CA . ALA A 1 90 ? 28.779 0.410 -51.547 1.00 38.81 90 ALA A CA 1
ATOM 626 C C . ALA A 1 90 ? 27.635 1.369 -51.914 1.00 38.81 90 ALA A C 1
ATOM 628 O O . ALA A 1 90 ? 26.633 0.954 -52.497 1.00 38.81 90 ALA A O 1
ATOM 629 N N . VAL A 1 91 ? 27.836 2.661 -51.641 1.00 51.75 91 VAL A N 1
ATOM 630 C CA . VAL A 1 91 ? 27.047 3.742 -52.237 1.00 51.75 91 VAL A CA 1
ATOM 631 C C . VAL A 1 91 ? 27.855 4.361 -53.373 1.00 51.75 91 VAL A C 1
ATOM 633 O O . VAL A 1 91 ? 29.027 4.701 -53.234 1.00 51.75 91 VAL A O 1
ATOM 636 N N . GLU A 1 92 ? 27.162 4.404 -54.498 1.00 48.12 92 GLU A N 1
ATOM 637 C CA . GLU A 1 92 ? 27.518 4.766 -55.860 1.00 48.12 92 GLU A CA 1
ATOM 638 C C . GLU A 1 92 ? 28.016 6.217 -55.995 1.00 48.12 92 GLU A C 1
ATOM 640 O O . GLU A 1 92 ? 27.424 7.152 -55.455 1.00 48.12 92 GLU A O 1
ATOM 645 N N . GLU A 1 93 ? 29.115 6.386 -56.736 1.00 42.62 93 GLU A N 1
ATOM 646 C CA . GLU A 1 93 ? 29.670 7.679 -57.137 1.00 42.62 93 GLU A CA 1
ATOM 647 C C . GLU A 1 93 ? 28.761 8.382 -58.157 1.00 42.62 93 GLU A C 1
ATOM 649 O O . GLU A 1 93 ? 28.377 7.795 -59.169 1.00 42.62 93 GLU A O 1
ATOM 654 N N . ALA A 1 94 ? 28.486 9.669 -57.932 1.00 44.59 94 ALA A N 1
ATOM 655 C CA . ALA A 1 94 ? 27.959 10.576 -58.946 1.00 44.59 94 ALA A CA 1
ATOM 656 C C . ALA A 1 94 ? 28.969 11.709 -59.208 1.00 44.59 94 ALA A C 1
ATOM 658 O O . ALA A 1 94 ? 29.412 12.397 -58.289 1.00 44.59 94 ALA A O 1
ATOM 659 N N . ASP A 1 95 ? 29.320 11.831 -60.487 1.00 37.59 95 ASP A N 1
ATOM 660 C CA . ASP A 1 95 ? 30.323 12.690 -61.135 1.00 37.59 95 ASP A CA 1
ATOM 661 C C . ASP A 1 95 ? 30.006 14.212 -61.013 1.00 37.59 95 ASP A C 1
ATOM 663 O O . ASP A 1 95 ? 28.836 14.581 -60.861 1.00 37.59 95 ASP A O 1
ATOM 667 N N . PRO A 1 96 ? 31.012 15.117 -61.099 1.00 51.50 96 PRO A N 1
ATOM 668 C CA . PRO A 1 96 ? 30.918 16.553 -60.842 1.00 51.50 96 PRO A CA 1
ATOM 669 C C . PRO A 1 96 ? 30.747 17.392 -62.130 1.00 51.50 96 PRO A C 1
ATOM 671 O O . PRO A 1 96 ? 30.703 16.850 -63.230 1.00 51.50 96 PRO A O 1
ATOM 674 N N . THR A 1 97 ? 30.757 18.729 -61.969 1.00 37.41 97 THR A N 1
ATOM 675 C CA . THR A 1 97 ? 30.630 19.860 -62.941 1.00 37.41 97 THR A CA 1
ATOM 676 C C . THR A 1 97 ? 29.236 20.513 -62.905 1.00 37.41 97 THR A C 1
ATOM 678 O O . THR A 1 97 ? 28.233 19.822 -62.939 1.00 37.41 97 THR A O 1
ATOM 681 N N . GLU A 1 98 ? 29.041 21.824 -62.717 1.00 41.78 98 GLU A N 1
ATOM 682 C CA . GLU A 1 98 ? 29.808 23.019 -63.096 1.00 41.78 98 GLU A CA 1
ATOM 683 C C . GLU A 1 98 ? 29.871 24.089 -61.985 1.00 41.78 98 GLU A C 1
ATOM 685 O O . GLU A 1 98 ? 28.991 24.217 -61.137 1.00 41.78 98 GLU A O 1
ATOM 690 N N . ALA A 1 99 ? 30.928 24.898 -62.060 1.00 42.06 99 ALA A N 1
ATOM 691 C CA . ALA A 1 99 ? 31.241 26.049 -61.224 1.00 42.06 99 ALA A CA 1
ATOM 692 C C . ALA A 1 99 ? 30.803 27.375 -61.870 1.00 42.06 99 ALA A C 1
ATOM 694 O O . ALA A 1 99 ? 31.007 27.523 -63.069 1.00 42.06 99 ALA A O 1
ATOM 695 N N . VAL A 1 100 ? 30.361 28.358 -61.067 1.00 45.12 100 VAL A N 1
ATOM 696 C CA . VAL A 1 100 ? 30.572 29.819 -61.266 1.00 45.12 100 VAL A CA 1
ATOM 697 C C . VAL A 1 100 ? 30.484 30.502 -59.878 1.00 45.12 100 VAL A C 1
ATOM 699 O O . VAL A 1 100 ? 29.431 30.453 -59.253 1.00 45.12 100 VAL A O 1
ATOM 702 N N . ALA A 1 101 ? 31.618 30.826 -59.237 1.00 39.00 101 ALA A N 1
ATOM 703 C CA . ALA A 1 101 ? 32.214 32.170 -59.043 1.00 39.00 101 ALA A CA 1
ATOM 704 C C . ALA A 1 101 ? 31.278 33.200 -58.364 1.00 39.00 101 ALA A C 1
ATOM 706 O O . ALA A 1 101 ? 30.285 33.614 -58.949 1.00 39.00 101 ALA A O 1
ATOM 707 N N . GLU A 1 102 ? 31.457 33.447 -57.061 1.00 43.97 102 GLU A N 1
ATOM 708 C CA . GLU A 1 102 ? 32.244 34.532 -56.418 1.00 43.97 102 GLU A CA 1
ATOM 709 C C . GLU A 1 102 ? 31.326 35.678 -55.956 1.00 43.97 102 GLU A C 1
ATOM 711 O O . GLU A 1 102 ? 30.666 36.294 -56.779 1.00 43.97 102 GLU A O 1
ATOM 716 N N . GLU A 1 103 ? 31.284 35.953 -54.646 1.00 41.78 103 GLU A N 1
ATOM 717 C CA . GLU A 1 103 ? 31.667 37.257 -54.079 1.00 41.78 103 GLU A CA 1
ATOM 718 C C . GLU A 1 103 ? 31.910 37.131 -52.563 1.00 41.78 103 GLU A C 1
ATOM 720 O O . GLU A 1 103 ? 31.126 36.562 -51.802 1.00 41.78 103 GLU A O 1
ATOM 725 N N . GLU A 1 104 ? 33.061 37.663 -52.167 1.00 44.03 104 GLU A N 1
ATOM 726 C CA . GLU A 1 104 ? 33.547 37.907 -50.815 1.00 44.03 104 GLU A CA 1
ATOM 727 C C . GLU A 1 104 ? 32.606 38.835 -50.028 1.00 44.03 104 GLU A C 1
ATOM 729 O O . GLU A 1 104 ? 32.388 39.985 -50.405 1.00 44.03 104 GLU A O 1
ATOM 734 N N . SER A 1 105 ? 32.175 38.410 -48.842 1.00 38.47 105 SER A N 1
ATOM 735 C CA . SER A 1 105 ? 32.005 39.340 -47.726 1.00 38.47 105 SER A CA 1
ATOM 736 C C . SER A 1 105 ? 32.481 38.653 -46.456 1.00 38.47 105 SER A C 1
ATOM 738 O O . SER A 1 105 ? 31.792 37.808 -45.886 1.00 38.47 105 SER A O 1
ATOM 740 N N . GLY A 1 106 ? 33.710 38.982 -46.062 1.00 42.75 106 GLY A N 1
ATOM 741 C CA . GLY A 1 106 ? 34.295 38.554 -44.805 1.00 42.75 106 GLY A CA 1
ATOM 742 C C . GLY A 1 106 ? 33.497 39.110 -43.635 1.00 42.75 106 GLY A C 1
ATOM 743 O O . GLY A 1 106 ? 33.626 40.282 -43.290 1.00 42.75 106 GLY A O 1
ATOM 744 N N . GLU A 1 107 ? 32.712 38.245 -43.009 1.00 43.03 107 GLU A N 1
ATOM 745 C CA . GLU A 1 107 ? 32.251 38.436 -41.646 1.00 43.03 107 GLU A CA 1
ATOM 746 C C . GLU A 1 107 ? 32.999 37.413 -40.798 1.00 43.03 107 GLU A C 1
ATOM 748 O O . GLU A 1 107 ? 32.851 36.202 -40.960 1.00 43.03 107 GLU A O 1
ATOM 753 N N . ALA A 1 108 ? 33.906 37.920 -39.966 1.00 43.47 108 ALA A N 1
ATOM 754 C CA . ALA A 1 108 ? 34.617 37.133 -38.980 1.00 43.47 108 ALA A CA 1
ATOM 755 C C . ALA A 1 108 ? 33.592 36.585 -37.982 1.00 43.47 108 ALA A C 1
ATOM 757 O O . ALA A 1 108 ? 33.266 37.240 -36.993 1.00 43.47 108 ALA A O 1
ATOM 758 N N . VAL A 1 109 ? 33.069 35.392 -38.261 1.00 46.91 109 VAL A N 1
ATOM 759 C CA . VAL A 1 109 ? 32.393 34.573 -37.263 1.00 46.91 109 VAL A CA 1
ATOM 760 C C . VAL A 1 109 ? 33.489 34.143 -36.305 1.00 46.91 109 VAL A C 1
ATOM 762 O O . VAL A 1 109 ? 34.306 33.274 -36.603 1.00 46.91 109 VAL A O 1
ATOM 765 N N . SER A 1 110 ? 33.570 34.857 -35.188 1.00 47.84 110 SER A N 1
ATOM 766 C CA . SER A 1 110 ? 34.266 34.399 -34.002 1.00 47.84 110 SER A CA 1
ATOM 767 C C . SER A 1 110 ? 33.743 33.007 -33.683 1.00 47.84 110 SER A C 1
ATOM 769 O O . SER A 1 110 ? 32.584 32.850 -33.299 1.00 47.84 110 SER A O 1
ATOM 771 N N . ASP A 1 111 ? 34.614 32.032 -33.906 1.00 45.97 111 ASP A N 1
ATOM 772 C CA . ASP A 1 111 ? 34.526 30.653 -33.456 1.00 45.97 111 ASP A CA 1
ATOM 773 C C . ASP A 1 111 ? 34.551 30.682 -31.918 1.00 45.97 111 ASP A C 1
ATOM 775 O O . ASP A 1 111 ? 35.571 30.465 -31.262 1.00 45.97 111 ASP A O 1
ATOM 779 N N . GLU A 1 112 ? 33.434 31.104 -31.326 1.00 49.97 112 GLU A N 1
ATOM 780 C CA . GLU A 1 112 ? 33.133 30.865 -29.925 1.00 49.97 112 GLU A CA 1
ATOM 781 C C . GLU A 1 112 ? 32.799 29.379 -29.855 1.00 49.97 112 GLU A C 1
ATOM 783 O O . GLU A 1 112 ? 31.643 28.968 -29.937 1.00 49.97 112 GLU A O 1
ATOM 788 N N . LEU A 1 113 ? 33.867 28.575 -29.810 1.00 52.62 113 LEU A N 1
ATOM 789 C CA . LEU A 1 113 ? 33.854 27.218 -29.296 1.00 52.62 113 LEU A CA 1
ATOM 790 C C . LEU A 1 113 ? 33.150 27.303 -27.948 1.00 52.62 113 LEU A C 1
ATOM 792 O O . LEU A 1 113 ? 33.763 27.666 -26.944 1.00 52.62 113 LEU A O 1
ATOM 796 N N . ALA A 1 114 ? 31.843 27.055 -27.963 1.00 50.91 114 ALA A N 1
ATOM 797 C CA . ALA A 1 114 ? 31.080 26.797 -26.770 1.00 50.91 114 ALA A CA 1
ATOM 798 C C . ALA A 1 114 ? 31.829 25.666 -26.073 1.00 50.91 114 ALA A C 1
ATOM 800 O O . ALA A 1 114 ? 31.861 24.542 -26.571 1.00 50.91 114 ALA A O 1
ATOM 801 N N . GLU A 1 115 ? 32.535 26.006 -24.994 1.00 51.69 115 GLU A N 1
ATOM 802 C CA . GLU A 1 115 ? 33.095 25.015 -24.097 1.00 51.69 115 GLU A CA 1
ATOM 803 C C . GLU A 1 115 ? 31.913 24.143 -23.695 1.00 51.69 115 GLU A C 1
ATOM 805 O O . GLU A 1 115 ? 31.009 24.605 -22.991 1.00 51.69 115 GLU A O 1
ATOM 810 N N . GLU A 1 116 ? 31.857 22.923 -24.233 1.00 55.81 116 GLU A N 1
ATOM 811 C CA . GLU A 1 116 ? 30.851 21.971 -23.802 1.00 55.81 116 GLU A CA 1
ATOM 812 C C . GLU A 1 116 ? 30.977 21.879 -22.284 1.00 55.81 116 GLU A C 1
ATOM 814 O O . GLU A 1 116 ? 32.101 21.723 -21.785 1.00 55.81 116 GLU A O 1
ATOM 819 N N . PRO A 1 117 ? 29.878 22.068 -21.531 1.00 49.78 117 PRO A N 1
ATOM 820 C CA . PRO A 1 117 ? 29.944 22.006 -20.088 1.00 49.78 117 PRO A CA 1
ATOM 821 C C . PRO A 1 117 ? 30.484 20.626 -19.743 1.00 49.78 117 PRO A C 1
ATOM 823 O O . PRO A 1 117 ? 29.813 19.620 -19.958 1.00 49.78 117 PRO A O 1
ATOM 826 N N . VAL A 1 118 ? 31.728 20.589 -19.262 1.00 48.41 118 VAL A N 1
ATOM 827 C CA . VAL A 1 118 ? 32.355 19.376 -18.755 1.00 48.41 118 VAL A CA 1
ATOM 828 C C . VAL A 1 118 ? 31.411 18.878 -17.677 1.00 48.41 118 VAL A C 1
ATOM 830 O O . VAL A 1 118 ? 31.305 19.510 -16.624 1.00 48.41 118 VAL A O 1
ATOM 833 N N . ALA A 1 119 ? 30.661 17.818 -17.983 1.00 51.25 119 ALA A N 1
ATOM 834 C CA . ALA A 1 119 ? 29.737 17.216 -17.044 1.00 51.25 119 ALA A CA 1
ATOM 835 C C . ALA A 1 119 ? 30.529 16.958 -15.762 1.00 51.25 119 ALA A C 1
ATOM 837 O O . ALA A 1 119 ? 31.537 16.245 -15.789 1.00 51.25 119 ALA A O 1
ATOM 838 N N . GLU A 1 120 ? 30.147 17.621 -14.666 1.00 52.00 120 GLU A N 1
ATOM 839 C CA . GLU A 1 120 ? 30.775 17.387 -13.371 1.00 52.00 120 GLU A CA 1
ATOM 840 C C . GLU A 1 120 ? 30.636 15.895 -13.080 1.00 52.00 120 GLU A C 1
ATOM 842 O O . GLU A 1 120 ? 29.545 15.391 -12.807 1.00 52.00 120 GLU A O 1
ATOM 847 N N . THR A 1 121 ? 31.746 15.165 -13.185 1.00 51.81 121 THR A N 1
ATOM 848 C CA . THR A 1 121 ? 31.779 13.744 -12.874 1.00 51.81 121 THR A CA 1
ATOM 849 C C . THR A 1 121 ? 31.451 13.628 -11.396 1.00 51.81 121 THR A C 1
ATOM 851 O O . THR A 1 121 ? 32.269 13.991 -10.547 1.00 51.81 121 THR A O 1
ATOM 854 N N . THR A 1 122 ? 30.231 13.195 -11.087 1.00 57.97 122 THR A N 1
ATOM 855 C CA . THR A 1 122 ? 29.794 13.027 -9.703 1.00 57.97 122 THR A CA 1
ATOM 856 C C . THR A 1 122 ? 30.750 12.033 -9.049 1.00 57.97 122 THR A C 1
ATOM 858 O O . THR A 1 122 ? 30.909 10.913 -9.535 1.00 57.97 122 THR A O 1
ATOM 861 N N . ASP A 1 123 ? 31.458 12.449 -7.997 1.00 63.06 123 ASP A N 1
ATOM 862 C CA . ASP A 1 123 ? 32.394 11.566 -7.305 1.00 63.06 123 ASP A CA 1
ATOM 863 C C . ASP A 1 123 ? 31.605 10.503 -6.532 1.00 63.06 123 ASP A C 1
ATOM 865 O O . ASP A 1 123 ? 31.147 10.708 -5.408 1.00 63.06 123 ASP A O 1
ATOM 869 N N . TRP A 1 124 ? 31.443 9.336 -7.152 1.00 67.75 124 TRP A N 1
ATOM 870 C CA . TRP A 1 124 ? 30.787 8.176 -6.561 1.00 67.75 124 TRP A CA 1
ATOM 871 C C . TRP A 1 124 ? 31.670 7.458 -5.534 1.00 67.75 124 TRP A C 1
ATOM 873 O O . TRP A 1 124 ? 31.442 6.281 -5.270 1.00 67.75 124 TRP A O 1
ATOM 883 N N . SER A 1 125 ? 32.725 8.062 -4.984 1.00 72.06 125 SER A N 1
ATOM 884 C CA . SER A 1 125 ? 33.616 7.374 -4.041 1.00 72.06 125 SER A CA 1
ATOM 885 C C . SER A 1 125 ? 32.956 7.070 -2.688 1.00 72.06 125 SER A C 1
ATOM 887 O O . SER A 1 125 ? 33.305 6.066 -2.057 1.00 72.06 125 SER A O 1
ATOM 889 N N . GLY A 1 126 ? 31.971 7.866 -2.264 1.00 74.62 126 GLY A N 1
ATOM 890 C CA . GLY A 1 126 ? 31.328 7.739 -0.957 1.00 74.62 126 GLY A CA 1
ATOM 891 C C . GLY A 1 126 ? 30.058 6.871 -0.920 1.00 74.62 126 GLY A C 1
ATOM 892 O O . GLY A 1 126 ? 29.366 6.643 -1.914 1.00 74.62 126 GLY A O 1
ATOM 893 N N . LEU A 1 127 ? 29.765 6.319 0.265 1.00 76.94 127 LEU A N 1
ATOM 894 C CA . LEU A 1 127 ? 28.631 5.409 0.485 1.00 76.94 127 LEU A CA 1
ATOM 895 C C . LEU A 1 127 ? 27.276 6.125 0.370 1.00 76.94 127 LEU A C 1
ATOM 897 O O . LEU A 1 127 ? 26.320 5.547 -0.143 1.00 76.94 127 LEU A O 1
ATOM 901 N N . MET A 1 128 ? 27.191 7.368 0.850 1.00 75.94 128 MET A N 1
ATOM 902 C CA . MET A 1 128 ? 25.949 8.150 0.837 1.00 75.94 128 MET A CA 1
ATOM 903 C C . MET A 1 128 ? 25.629 8.653 -0.571 1.00 75.94 128 MET A C 1
ATOM 905 O O . MET A 1 128 ? 24.464 8.750 -0.941 1.00 75.94 128 MET A O 1
ATOM 909 N N . GLU A 1 129 ? 26.662 8.893 -1.368 1.00 69.12 129 GLU A N 1
ATOM 910 C CA . GLU A 1 129 ? 26.610 9.310 -2.762 1.00 69.12 129 GLU A CA 1
ATOM 911 C C . GLU A 1 129 ? 26.110 8.163 -3.650 1.00 69.12 129 GLU A C 1
ATOM 913 O O . GLU A 1 129 ? 25.340 8.397 -4.571 1.00 69.12 129 GLU A O 1
ATOM 918 N N . ARG A 1 130 ? 26.453 6.906 -3.327 1.00 72.19 130 ARG A N 1
ATOM 919 C CA . ARG A 1 130 ? 25.951 5.700 -4.022 1.00 72.19 130 ARG A CA 1
ATOM 920 C C . ARG A 1 130 ? 24.557 5.251 -3.587 1.00 72.19 130 ARG A C 1
ATOM 922 O O . ARG A 1 130 ? 23.911 4.491 -4.310 1.00 72.19 130 ARG A O 1
ATOM 929 N N . ALA A 1 131 ? 24.093 5.671 -2.410 1.00 73.88 131 ALA A N 1
ATOM 930 C CA . ALA A 1 131 ? 22.821 5.219 -1.848 1.00 73.88 131 ALA A CA 1
ATOM 931 C C . ALA A 1 131 ? 21.614 5.448 -2.783 1.00 73.88 131 ALA A C 1
ATOM 933 O O . ALA A 1 131 ? 20.801 4.531 -2.903 1.00 73.88 131 ALA A O 1
ATOM 934 N N . PRO A 1 132 ? 21.488 6.585 -3.496 1.00 68.88 132 PRO A N 1
ATOM 935 C CA . PRO A 1 132 ? 20.376 6.797 -4.414 1.00 68.88 132 PRO A CA 1
ATOM 936 C C . PRO A 1 132 ? 20.375 5.811 -5.586 1.00 68.88 132 PRO A C 1
ATOM 938 O O . PRO A 1 132 ? 19.332 5.234 -5.876 1.00 68.88 132 PRO A O 1
ATOM 941 N N . ALA A 1 133 ? 21.533 5.544 -6.201 1.00 67.06 133 ALA A N 1
ATOM 942 C CA . ALA A 1 133 ? 21.656 4.564 -7.283 1.00 67.06 133 ALA A CA 1
ATOM 943 C C . ALA A 1 133 ? 21.312 3.145 -6.801 1.00 67.06 133 ALA A C 1
ATOM 945 O O . ALA A 1 133 ? 20.546 2.431 -7.443 1.00 67.06 133 ALA A O 1
ATOM 946 N N . PHE A 1 134 ? 21.804 2.759 -5.621 1.00 73.12 134 PHE A N 1
ATOM 947 C CA . PHE A 1 134 ? 21.466 1.474 -5.010 1.00 73.12 134 PHE A CA 1
ATOM 948 C C . PHE A 1 134 ? 19.960 1.336 -4.738 1.00 73.12 134 PHE A C 1
ATOM 950 O O . PHE A 1 134 ? 19.364 0.309 -5.056 1.00 73.12 134 PHE A O 1
ATOM 957 N N . ILE A 1 135 ? 19.327 2.368 -4.174 1.00 69.50 135 ILE A N 1
ATOM 958 C CA . ILE A 1 135 ? 17.884 2.384 -3.893 1.00 69.50 135 ILE A CA 1
ATOM 959 C C . ILE A 1 135 ? 17.069 2.323 -5.191 1.00 69.50 135 ILE A C 1
ATOM 961 O O . ILE A 1 135 ? 16.047 1.645 -5.240 1.00 69.50 135 ILE A O 1
ATOM 965 N N . ALA A 1 136 ? 17.527 2.999 -6.241 1.00 64.50 136 ALA A N 1
ATOM 966 C CA . ALA A 1 136 ? 16.864 3.007 -7.535 1.00 64.50 136 ALA A CA 1
ATOM 967 C C . ALA A 1 136 ? 16.930 1.622 -8.213 1.00 64.50 136 ALA A C 1
ATOM 969 O O . ALA A 1 136 ? 15.909 1.096 -8.643 1.00 64.50 136 ALA A O 1
ATOM 970 N N . LEU A 1 137 ? 18.094 0.962 -8.194 1.00 67.44 137 LEU A N 1
ATOM 971 C CA . LEU A 1 137 ? 18.268 -0.400 -8.725 1.00 67.44 137 LEU A CA 1
ATOM 972 C C . LEU A 1 137 ?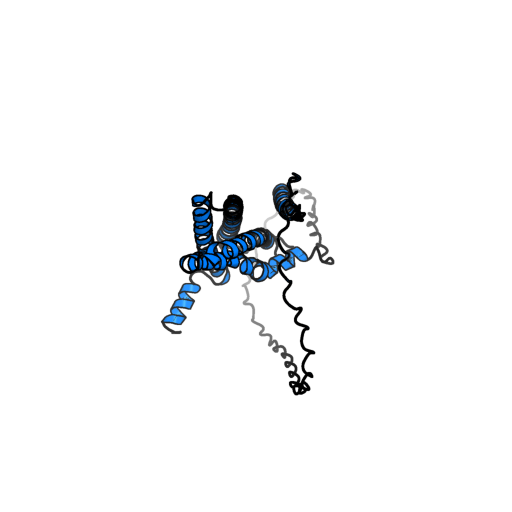 17.505 -1.454 -7.927 1.00 67.44 137 LEU A C 1
ATOM 974 O O . LEU A 1 137 ? 17.014 -2.439 -8.473 1.00 67.44 137 LEU A O 1
ATOM 978 N N . THR A 1 138 ? 17.408 -1.256 -6.617 1.00 69.94 138 THR A N 1
ATOM 979 C CA . THR A 1 138 ? 16.677 -2.171 -5.743 1.00 69.94 138 THR A CA 1
ATOM 980 C C . THR A 1 138 ? 15.199 -1.826 -5.643 1.00 69.94 138 THR A C 1
ATOM 982 O O . THR A 1 138 ? 14.497 -2.517 -4.917 1.00 69.94 138 THR A O 1
ATOM 985 N N . HIS A 1 139 ? 14.686 -0.835 -6.380 1.00 73.06 139 HIS A N 1
ATOM 986 C CA . HIS A 1 139 ? 13.318 -0.340 -6.240 1.00 73.06 139 HIS A CA 1
ATOM 987 C C . HIS A 1 139 ? 12.266 -1.471 -6.284 1.00 73.06 139 HIS A C 1
ATOM 989 O O . HIS A 1 139 ? 11.477 -1.654 -5.354 1.00 73.06 139 HIS A O 1
ATOM 995 N N . HIS A 1 140 ? 12.325 -2.347 -7.288 1.00 68.94 140 HIS A N 1
ATOM 996 C CA . HIS A 1 140 ? 11.412 -3.492 -7.379 1.00 68.94 140 HIS A CA 1
ATOM 997 C C . HIS A 1 140 ? 11.488 -4.436 -6.161 1.00 68.94 140 HIS A C 1
ATOM 999 O O . HIS A 1 140 ? 10.462 -4.841 -5.620 1.00 68.94 140 HIS A O 1
ATOM 1005 N N . ALA A 1 141 ? 12.686 -4.756 -5.666 1.00 63.38 141 ALA A N 1
ATOM 1006 C CA . ALA A 1 141 ? 12.856 -5.717 -4.572 1.00 63.38 141 ALA A CA 1
ATOM 1007 C C . ALA A 1 141 ? 12.676 -5.099 -3.172 1.00 63.38 141 ALA A C 1
ATOM 1009 O O . ALA A 1 141 ? 12.082 -5.708 -2.284 1.00 63.38 141 ALA A O 1
ATOM 1010 N N . ALA A 1 142 ? 13.190 -3.890 -2.962 1.00 63.25 142 ALA A N 1
ATOM 1011 C CA . ALA A 1 142 ? 13.293 -3.238 -1.663 1.00 63.25 142 ALA A CA 1
ATOM 1012 C C . ALA A 1 142 ? 12.050 -2.423 -1.298 1.00 63.25 142 ALA A C 1
ATOM 1014 O O . ALA A 1 142 ? 11.786 -2.247 -0.108 1.00 63.25 142 ALA A O 1
ATOM 1015 N N . VAL A 1 143 ? 11.282 -1.934 -2.280 1.00 65.75 143 VAL A N 1
ATOM 1016 C CA . VAL A 1 143 ? 10.120 -1.074 -2.005 1.00 65.75 143 VAL A CA 1
ATOM 1017 C C . VAL A 1 143 ? 8.792 -1.601 -2.535 1.00 65.75 143 VAL A C 1
ATOM 1019 O O . VAL A 1 143 ? 7.807 -1.433 -1.822 1.00 65.75 143 VAL A O 1
ATOM 1022 N N . HIS A 1 144 ? 8.715 -2.335 -3.652 1.00 72.38 144 HIS A N 1
ATOM 1023 C CA . HIS A 1 144 ? 7.431 -2.956 -4.032 1.00 72.38 144 HIS A CA 1
ATOM 1024 C C . HIS A 1 144 ? 7.048 -4.136 -3.127 1.00 72.38 144 HIS A C 1
ATOM 1026 O O . HIS A 1 144 ? 5.879 -4.257 -2.751 1.00 72.38 144 HIS A O 1
ATOM 1032 N N . LEU A 1 145 ? 8.013 -4.967 -2.708 1.00 73.12 145 LEU A N 1
ATOM 1033 C CA . LEU A 1 145 ? 7.738 -6.105 -1.821 1.00 73.12 145 LEU A CA 1
ATOM 1034 C C . LEU A 1 145 ? 7.098 -5.656 -0.489 1.00 73.12 145 LEU A C 1
ATOM 1036 O O . LEU A 1 145 ? 6.086 -6.238 -0.095 1.00 73.12 145 LEU A O 1
ATOM 1040 N N . PRO A 1 146 ? 7.581 -4.602 0.198 1.00 77.88 146 PRO A N 1
ATOM 1041 C CA . PRO A 1 146 ? 6.925 -4.146 1.419 1.00 77.88 146 PRO A CA 1
ATOM 1042 C C . PRO A 1 146 ? 5.604 -3.388 1.197 1.00 77.88 146 PRO A C 1
ATOM 1044 O O . PRO A 1 146 ? 4.762 -3.395 2.095 1.00 77.88 146 PRO A O 1
ATOM 1047 N N . ILE A 1 147 ? 5.347 -2.796 0.021 1.00 80.06 147 ILE A N 1
ATOM 1048 C CA . ILE A 1 147 ? 4.018 -2.222 -0.286 1.00 80.06 147 ILE A CA 1
ATOM 1049 C C . ILE A 1 147 ? 2.944 -3.326 -0.313 1.00 80.06 147 ILE A C 1
ATOM 1051 O O . ILE A 1 147 ? 1.799 -3.094 0.092 1.00 80.06 147 ILE A O 1
ATOM 1055 N N . ALA A 1 148 ? 3.310 -4.562 -0.673 1.00 85.38 148 ALA A N 1
ATOM 1056 C CA . ALA A 1 148 ? 2.407 -5.713 -0.612 1.00 85.38 148 ALA A CA 1
ATOM 1057 C C . ALA A 1 148 ? 1.889 -6.016 0.811 1.00 85.38 148 ALA A C 1
ATOM 1059 O O . ALA A 1 148 ? 0.926 -6.772 0.971 1.00 85.38 148 ALA A O 1
ATOM 1060 N N . LEU A 1 149 ? 2.427 -5.371 1.857 1.00 93.88 149 LEU A N 1
ATOM 1061 C CA . LEU A 1 149 ? 1.818 -5.382 3.187 1.00 93.88 149 LEU A CA 1
ATOM 1062 C C . LEU A 1 149 ? 0.358 -4.915 3.161 1.00 93.88 149 LEU A C 1
ATOM 1064 O O . LEU A 1 149 ? -0.427 -5.410 3.961 1.00 93.88 149 LEU A O 1
ATOM 1068 N N . TRP A 1 150 ? -0.069 -4.042 2.244 1.00 96.62 150 TRP A N 1
ATOM 1069 C CA . TRP A 1 150 ? -1.492 -3.694 2.140 1.00 96.62 150 TRP A CA 1
ATOM 1070 C C . TRP A 1 150 ? -2.369 -4.879 1.725 1.00 96.62 150 TRP A 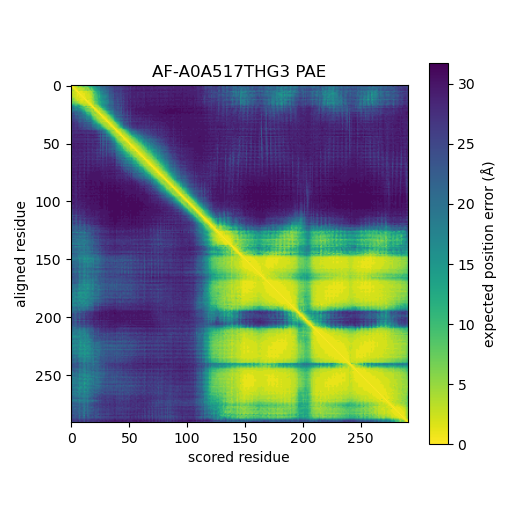C 1
ATOM 1072 O O . TRP A 1 150 ? -3.449 -5.041 2.294 1.00 96.62 150 TRP A O 1
ATOM 1082 N N . LEU A 1 151 ? -1.897 -5.743 0.818 1.00 95.94 151 LEU A N 1
ATOM 1083 C CA . LEU A 1 151 ? -2.584 -6.989 0.453 1.00 95.94 151 LEU A CA 1
ATOM 1084 C C . LEU A 1 151 ? -2.676 -7.929 1.657 1.00 95.94 151 LEU A C 1
ATOM 1086 O O . LEU A 1 151 ? -3.751 -8.451 1.957 1.00 95.94 151 LEU A O 1
ATOM 1090 N N . LEU A 1 152 ? -1.578 -8.082 2.403 1.00 96.00 152 LEU A N 1
ATOM 1091 C CA . LEU A 1 152 ? -1.567 -8.878 3.630 1.00 96.00 152 LEU A CA 1
ATOM 1092 C C . LEU A 1 152 ? -2.535 -8.302 4.675 1.00 96.00 152 LEU A C 1
ATOM 1094 O O . LEU A 1 152 ? -3.349 -9.020 5.253 1.00 96.00 152 LEU A O 1
ATOM 1098 N N . GLY A 1 153 ? -2.515 -6.989 4.883 1.00 97.19 153 GLY A N 1
ATOM 1099 C CA . GLY A 1 153 ? -3.420 -6.305 5.798 1.00 97.19 153 GLY A CA 1
ATOM 1100 C C . GLY A 1 153 ? -4.886 -6.485 5.406 1.00 97.19 153 GLY A C 1
ATOM 1101 O O . GLY A 1 153 ? -5.713 -6.795 6.265 1.00 97.19 153 GLY A O 1
ATOM 1102 N N . ALA A 1 154 ? -5.204 -6.353 4.117 1.00 97.56 154 ALA A N 1
ATOM 1103 C CA . ALA A 1 154 ? -6.524 -6.616 3.555 1.00 97.56 154 ALA A CA 1
ATOM 1104 C C . ALA A 1 154 ? -6.969 -8.067 3.781 1.00 97.56 154 ALA A C 1
ATOM 1106 O O . ALA A 1 154 ? -8.092 -8.299 4.233 1.00 97.56 154 ALA A O 1
ATOM 1107 N N . PHE A 1 155 ? -6.079 -9.037 3.574 1.00 97.06 155 PHE A N 1
ATOM 1108 C CA . PHE A 1 155 ? -6.338 -10.436 3.905 1.00 97.06 155 PHE A CA 1
ATOM 1109 C C . PHE A 1 155 ? -6.730 -10.602 5.382 1.00 97.06 155 PHE A C 1
ATOM 1111 O O . PHE A 1 155 ? -7.765 -11.199 5.682 1.00 97.06 155 PHE A O 1
ATOM 1118 N N . PHE A 1 156 ? -6.000 -9.988 6.320 1.00 97.25 156 PHE A N 1
ATOM 1119 C CA . PHE A 1 156 ? -6.347 -10.054 7.746 1.00 97.25 156 PHE A CA 1
ATOM 1120 C C . PHE A 1 156 ? -7.621 -9.273 8.122 1.00 97.25 156 PHE A C 1
ATOM 1122 O O . PHE A 1 156 ? -8.266 -9.602 9.122 1.00 97.25 156 PHE A O 1
ATOM 1129 N N . VAL A 1 157 ? -8.048 -8.280 7.330 1.00 96.88 157 VAL A N 1
ATOM 1130 C CA . VAL A 1 157 ? -9.389 -7.680 7.475 1.00 96.88 157 VAL A CA 1
ATOM 1131 C C . VAL A 1 157 ? -10.468 -8.722 7.183 1.00 96.88 157 VAL A C 1
ATOM 1133 O O . VAL A 1 157 ? -11.430 -8.818 7.950 1.00 96.88 157 VAL A O 1
ATOM 1136 N N . LEU A 1 158 ? -10.299 -9.512 6.117 1.00 96.94 158 LEU A N 1
ATOM 1137 C CA . LEU A 1 158 ? -11.237 -10.568 5.723 1.00 96.94 158 LEU A CA 1
ATOM 1138 C C . LEU A 1 158 ? -11.223 -11.738 6.710 1.00 96.94 158 LEU A C 1
ATOM 1140 O O . LEU A 1 158 ? -12.284 -12.163 7.162 1.00 96.94 158 LEU A O 1
ATOM 1144 N N . VAL A 1 159 ? -10.043 -12.198 7.140 1.00 96.81 159 VAL A N 1
ATOM 1145 C CA . VAL A 1 159 ? -9.914 -13.191 8.225 1.00 96.81 159 VAL A CA 1
ATOM 1146 C C . VAL A 1 159 ? -10.585 -12.682 9.500 1.00 96.81 159 VAL A C 1
ATOM 1148 O O . VAL A 1 159 ? -11.252 -13.435 10.204 1.00 96.81 159 VAL A O 1
ATOM 1151 N N . GLY A 1 160 ? -10.509 -11.379 9.767 1.00 95.75 160 GLY A N 1
ATOM 1152 C CA . GLY A 1 160 ? -11.193 -10.728 10.879 1.00 95.75 160 GLY A CA 1
ATOM 1153 C C . GLY A 1 160 ? -12.725 -10.836 10.869 1.00 95.75 160 GLY A C 1
ATOM 1154 O O . GLY A 1 160 ? -13.349 -10.523 11.886 1.00 95.75 160 GLY A O 1
ATOM 1155 N N . LEU A 1 161 ? -13.343 -11.262 9.760 1.00 94.56 161 LEU A N 1
ATOM 1156 C CA . LEU A 1 161 ? -14.775 -11.576 9.688 1.00 94.56 161 LEU A CA 1
ATOM 1157 C C . LEU A 1 161 ? -15.106 -12.904 10.383 1.00 94.56 161 LEU A C 1
ATOM 1159 O O . LEU A 1 161 ? -16.172 -13.013 10.984 1.00 94.56 161 LEU A O 1
ATOM 1163 N N . VAL A 1 162 ? -14.189 -13.876 10.342 1.00 96.88 162 VAL A N 1
ATOM 1164 C CA . VAL A 1 162 ? -14.333 -15.189 10.999 1.00 96.88 162 VAL A CA 1
ATOM 1165 C C . VAL A 1 162 ? -13.598 -15.258 12.341 1.00 96.88 162 VAL A C 1
ATOM 1167 O O . VAL A 1 162 ? -14.053 -15.938 13.256 1.00 96.88 162 VAL A O 1
ATOM 1170 N N . ALA A 1 163 ? -12.506 -14.505 12.495 1.00 94.62 163 ALA A N 1
ATOM 1171 C CA . ALA A 1 163 ? -11.677 -14.435 13.696 1.00 94.62 163 ALA A CA 1
ATOM 1172 C C . ALA A 1 163 ? -11.532 -12.973 14.178 1.00 94.62 163 ALA A C 1
ATOM 1174 O O . ALA A 1 163 ? -10.538 -12.305 13.879 1.00 94.62 163 ALA A O 1
ATOM 1175 N N . PRO A 1 164 ? -12.502 -12.438 14.950 1.00 91.75 164 PRO A N 1
ATOM 1176 C CA . PRO A 1 164 ? -12.548 -11.017 15.311 1.00 91.75 164 PRO A CA 1
ATOM 1177 C C . PRO A 1 164 ? -11.318 -10.480 16.056 1.00 91.75 164 PRO A C 1
ATOM 1179 O O . PRO A 1 164 ? -11.042 -9.281 15.979 1.00 91.75 164 PRO A O 1
ATOM 1182 N N . SER A 1 165 ? -10.573 -11.341 16.755 1.00 91.94 165 SER A N 1
ATOM 1183 C CA . SER A 1 165 ? -9.331 -10.983 17.453 1.00 91.94 165 SER A CA 1
ATOM 1184 C C . SER A 1 165 ? -8.243 -10.477 16.499 1.00 91.94 165 SER A C 1
ATOM 1186 O O . SER A 1 165 ? -7.435 -9.636 16.885 1.00 91.94 165 SER A O 1
ATOM 1188 N N . TRP A 1 166 ? -8.246 -10.923 15.240 1.00 91.69 166 TRP A N 1
ATOM 1189 C CA . TRP A 1 166 ? -7.212 -10.596 14.251 1.00 91.69 166 TRP A CA 1
ATOM 1190 C C . TRP A 1 166 ? -7.558 -9.357 13.414 1.00 91.69 166 TRP A C 1
ATOM 1192 O O . TRP A 1 166 ? -6.710 -8.810 12.718 1.00 91.69 166 TRP A O 1
ATOM 1202 N N . ARG A 1 167 ? -8.785 -8.837 13.539 1.00 88.56 167 ARG A N 1
ATOM 1203 C CA . ARG A 1 167 ? -9.345 -7.769 12.688 1.00 88.56 167 ARG A CA 1
ATOM 1204 C C . ARG A 1 167 ? -8.706 -6.382 12.869 1.00 88.56 167 ARG A C 1
ATOM 1206 O O . ARG A 1 167 ? -9.052 -5.446 12.147 1.00 88.56 167 ARG A O 1
ATOM 1213 N N . ASN A 1 168 ? -7.859 -6.200 13.883 1.00 89.31 168 ASN A N 1
ATOM 1214 C CA . ASN A 1 168 ? -7.389 -4.877 14.306 1.00 89.31 168 ASN A CA 1
ATOM 1215 C C . ASN A 1 168 ? -5.875 -4.719 14.228 1.00 89.31 168 ASN A C 1
ATOM 1217 O O . ASN A 1 168 ? -5.404 -3.882 13.467 1.00 89.31 168 ASN A O 1
ATOM 1221 N N . GLN A 1 169 ? -5.128 -5.481 15.027 1.00 93.94 169 GLN A N 1
ATOM 1222 C CA . GLN A 1 169 ? -3.695 -5.242 15.212 1.00 93.94 169 GLN A CA 1
ATOM 1223 C C . GLN A 1 169 ? -2.900 -5.552 13.942 1.00 93.94 169 GLN A C 1
ATOM 1225 O O . GLN A 1 169 ? -2.149 -4.697 13.482 1.00 93.94 169 GLN A O 1
ATOM 1230 N N . VAL A 1 170 ? -3.132 -6.721 13.333 1.00 95.94 170 VAL A N 1
ATOM 1231 C CA . VAL A 1 170 ? -2.391 -7.149 12.136 1.00 95.94 170 VAL A CA 1
ATOM 1232 C C . VAL A 1 170 ? -2.692 -6.258 10.923 1.00 95.94 170 VAL A C 1
ATOM 1234 O O . VAL A 1 170 ? -1.738 -5.718 10.361 1.00 95.94 170 VAL A O 1
ATOM 1237 N N . PRO A 1 171 ? -3.963 -5.985 10.549 1.00 97.25 171 PRO A N 1
ATOM 1238 C CA . PRO A 1 171 ? -4.250 -5.079 9.438 1.00 97.25 171 PRO A CA 1
ATOM 1239 C C . PRO A 1 171 ? -3.710 -3.668 9.644 1.00 97.25 171 PRO A C 1
ATOM 1241 O O . PRO A 1 171 ? -3.268 -3.038 8.690 1.00 97.25 171 PRO A O 1
ATOM 1244 N N . MET A 1 172 ? -3.732 -3.166 10.881 1.00 96.94 172 MET A N 1
ATOM 1245 C CA . MET A 1 172 ? -3.207 -1.839 11.180 1.00 96.94 172 MET A CA 1
ATOM 1246 C C . MET A 1 172 ? -1.683 -1.795 11.062 1.00 96.94 172 MET A C 1
ATOM 1248 O O . MET A 1 172 ? -1.166 -0.867 10.453 1.00 96.94 172 MET A O 1
ATOM 1252 N N . ALA A 1 173 ? -0.967 -2.791 11.589 1.00 96.88 173 ALA A N 1
ATOM 1253 C CA . ALA A 1 173 ? 0.484 -2.881 11.431 1.00 96.88 173 ALA A CA 1
ATOM 1254 C C . ALA A 1 173 ? 0.879 -2.957 9.948 1.00 96.88 173 ALA A C 1
ATOM 1256 O O . ALA A 1 173 ? 1.773 -2.241 9.507 1.00 96.88 173 ALA A O 1
ATOM 1257 N N . CYS A 1 174 ? 0.147 -3.755 9.168 1.00 97.38 174 CYS A N 1
ATOM 1258 C CA . CYS A 1 174 ? 0.318 -3.863 7.723 1.00 97.38 174 CYS A CA 1
ATOM 1259 C C . CYS A 1 174 ? 0.036 -2.540 6.994 1.00 97.38 174 CYS A C 1
ATOM 1261 O O . CYS A 1 174 ? 0.799 -2.149 6.117 1.00 97.38 174 CYS A O 1
ATOM 1263 N N . LEU A 1 175 ? -1.029 -1.824 7.372 1.00 97.75 175 LEU A N 1
ATOM 1264 C CA . LEU A 1 175 ? -1.352 -0.508 6.820 1.00 97.75 175 LEU A CA 1
ATOM 1265 C C . LEU A 1 175 ? -0.228 0.498 7.097 1.00 97.75 175 LEU A C 1
ATOM 1267 O O . LEU A 1 175 ? 0.254 1.123 6.159 1.00 97.75 175 LEU A O 1
ATOM 1271 N N . LEU A 1 176 ? 0.228 0.603 8.349 1.00 97.19 176 LEU A N 1
ATOM 1272 C CA . LEU A 1 176 ? 1.294 1.527 8.748 1.00 97.19 176 LEU A CA 1
ATOM 1273 C C . LEU A 1 176 ? 2.632 1.194 8.069 1.00 97.19 176 LEU A C 1
ATOM 1275 O O . LEU A 1 176 ? 3.294 2.090 7.546 1.00 97.19 176 LEU A O 1
ATOM 1279 N N . GLY A 1 177 ? 3.014 -0.087 8.048 1.00 95.12 177 GLY A N 1
ATOM 1280 C CA . GLY A 1 177 ? 4.240 -0.552 7.395 1.00 95.12 177 GLY A CA 1
ATOM 1281 C C . GLY A 1 177 ? 4.205 -0.347 5.880 1.00 95.12 177 GLY A C 1
ATOM 1282 O O . GLY A 1 177 ? 5.159 0.174 5.303 1.00 95.12 177 GLY A O 1
ATOM 1283 N N . GLY A 1 178 ? 3.075 -0.665 5.243 1.00 95.06 178 GLY A N 1
ATOM 1284 C CA . GLY A 1 178 ? 2.851 -0.394 3.823 1.00 95.06 178 GLY A CA 1
ATOM 1285 C C . GLY A 1 178 ? 2.859 1.105 3.506 1.00 95.06 178 GLY A C 1
ATOM 1286 O O . GLY A 1 178 ? 3.463 1.521 2.527 1.00 95.06 178 GLY A O 1
ATOM 1287 N N . THR A 1 179 ? 2.281 1.959 4.364 1.00 96.44 179 THR A N 1
ATOM 1288 C CA . THR A 1 179 ? 2.360 3.422 4.202 1.00 96.44 179 THR A CA 1
ATOM 1289 C C . THR A 1 179 ? 3.802 3.907 4.251 1.00 96.44 179 THR A C 1
ATOM 1291 O O . THR A 1 179 ? 4.234 4.601 3.333 1.00 96.44 179 THR A O 1
ATOM 1294 N N . ALA A 1 180 ? 4.564 3.524 5.277 1.00 93.69 180 ALA A N 1
ATOM 1295 C CA . ALA A 1 180 ? 5.954 3.952 5.414 1.00 93.69 180 ALA A CA 1
ATOM 1296 C C . ALA A 1 180 ? 6.801 3.543 4.198 1.00 93.69 180 ALA A C 1
ATOM 1298 O O . ALA A 1 180 ? 7.552 4.350 3.657 1.00 93.69 180 ALA A O 1
ATOM 1299 N N . THR A 1 181 ? 6.629 2.312 3.724 1.00 91.25 181 THR A N 1
ATOM 1300 C CA . THR A 1 181 ? 7.394 1.779 2.590 1.00 91.25 181 THR A CA 1
ATOM 1301 C C . THR A 1 181 ? 6.935 2.346 1.250 1.00 91.25 181 THR A C 1
ATOM 1303 O O . THR A 1 181 ? 7.778 2.623 0.404 1.00 91.25 181 THR A O 1
ATOM 1306 N N . SER A 1 182 ? 5.645 2.659 1.087 1.00 92.50 182 SER A N 1
ATOM 1307 C CA . SER A 1 182 ? 5.133 3.354 -0.102 1.00 92.50 182 SER A CA 1
ATOM 1308 C C . SER A 1 182 ? 5.712 4.759 -0.276 1.00 92.50 182 SER A C 1
ATOM 1310 O O . SER A 1 182 ? 5.904 5.201 -1.404 1.00 92.50 182 SER A O 1
ATOM 1312 N N . ILE A 1 183 ? 6.036 5.462 0.818 1.00 92.56 183 ILE A N 1
ATOM 1313 C CA . ILE A 1 183 ? 6.705 6.771 0.748 1.00 92.56 183 ILE A CA 1
ATOM 1314 C C . ILE A 1 183 ? 8.102 6.605 0.146 1.00 92.56 183 ILE A C 1
ATOM 1316 O O . ILE A 1 183 ? 8.487 7.368 -0.740 1.00 92.56 183 ILE A O 1
ATOM 1320 N N . VAL A 1 184 ? 8.844 5.596 0.613 1.00 87.88 184 VAL A N 1
ATOM 1321 C CA . VAL A 1 184 ? 10.175 5.270 0.085 1.00 87.88 184 VAL A CA 1
ATOM 1322 C C . VAL A 1 184 ? 10.066 4.826 -1.374 1.00 87.88 184 VAL A C 1
ATOM 1324 O O . VAL A 1 184 ? 10.867 5.262 -2.198 1.00 87.88 184 VAL A O 1
ATOM 1327 N N . ALA A 1 185 ? 9.042 4.039 -1.714 1.00 88.06 185 ALA A N 1
ATOM 1328 C CA . ALA A 1 185 ? 8.744 3.646 -3.085 1.00 88.06 185 ALA A CA 1
ATOM 1329 C C . ALA A 1 185 ? 8.525 4.869 -3.973 1.00 88.06 185 ALA A C 1
ATOM 1331 O O . ALA A 1 185 ? 9.319 5.117 -4.866 1.00 88.06 185 ALA A O 1
ATOM 1332 N N . ALA A 1 186 ? 7.540 5.718 -3.677 1.00 89.31 186 ALA A N 1
ATOM 1333 C CA . ALA A 1 186 ? 7.285 6.907 -4.481 1.00 89.31 186 ALA A CA 1
ATOM 1334 C C . ALA A 1 186 ? 8.551 7.774 -4.620 1.00 89.31 186 ALA A C 1
ATOM 1336 O O . ALA A 1 186 ? 8.930 8.123 -5.733 1.00 89.31 186 ALA A O 1
ATOM 1337 N N . ALA A 1 187 ? 9.268 8.050 -3.526 1.00 86.25 187 ALA A N 1
ATOM 1338 C CA . ALA A 1 187 ? 10.504 8.834 -3.572 1.00 86.25 187 ALA A CA 1
ATOM 1339 C C . ALA A 1 187 ? 11.560 8.237 -4.517 1.00 86.25 187 ALA A C 1
ATOM 1341 O O . ALA A 1 187 ? 12.124 8.947 -5.348 1.00 86.25 187 ALA A O 1
ATOM 1342 N N . SER A 1 188 ? 11.802 6.932 -4.406 1.00 81.38 188 SER A N 1
ATOM 1343 C CA . SER A 1 188 ? 12.790 6.230 -5.226 1.00 81.38 188 SER A CA 1
ATOM 1344 C C . SER A 1 188 ? 12.358 6.056 -6.680 1.00 81.38 188 SER A C 1
ATOM 1346 O O . SER A 1 188 ? 13.214 6.112 -7.552 1.00 81.38 188 SER A O 1
ATOM 1348 N N . GLY A 1 189 ? 11.060 5.934 -6.969 1.00 81.00 189 GLY A N 1
ATOM 1349 C CA . GLY A 1 189 ? 10.547 5.868 -8.341 1.00 81.00 189 GLY A CA 1
ATOM 1350 C C . GLY A 1 189 ? 10.709 7.200 -9.076 1.00 81.00 189 GLY A C 1
ATOM 1351 O O . GLY A 1 189 ? 11.129 7.235 -10.230 1.00 81.00 189 GLY A O 1
ATOM 1352 N N . TRP A 1 190 ? 10.466 8.323 -8.389 1.00 82.69 190 TRP A N 1
ATOM 1353 C CA . TRP A 1 190 ? 10.747 9.650 -8.947 1.00 82.69 190 TRP A CA 1
ATOM 1354 C C . TRP A 1 190 ? 12.241 9.887 -9.168 1.00 82.69 190 TRP A C 1
ATOM 1356 O O . TRP A 1 190 ? 12.586 10.546 -10.145 1.00 82.69 190 TRP A O 1
ATOM 1366 N N . TRP A 1 191 ? 13.094 9.342 -8.295 1.00 75.19 191 TRP A N 1
ATOM 1367 C CA . TRP A 1 191 ? 14.547 9.405 -8.437 1.00 75.19 191 TRP A CA 1
ATOM 1368 C C . TRP A 1 191 ? 15.057 8.554 -9.604 1.00 75.19 191 TRP A C 1
ATOM 1370 O O . TRP A 1 191 ? 15.817 9.054 -10.424 1.00 75.19 191 TRP A O 1
ATOM 1380 N N . TYR A 1 192 ? 14.614 7.298 -9.707 1.00 70.62 192 TYR A N 1
ATOM 1381 C CA . TYR A 1 192 ? 14.994 6.385 -10.788 1.00 70.62 192 TYR A CA 1
ATOM 1382 C C . TYR A 1 192 ? 14.631 6.957 -12.161 1.00 70.62 192 TYR A C 1
ATOM 1384 O O . TYR A 1 192 ? 15.460 6.991 -13.058 1.00 70.62 192 TYR A O 1
ATOM 1392 N N . ALA A 1 193 ? 13.428 7.518 -12.291 1.00 69.69 193 ALA A N 1
ATOM 1393 C CA . ALA A 1 193 ? 12.982 8.147 -13.531 1.00 69.69 193 ALA A CA 1
ATOM 1394 C C . ALA A 1 193 ? 13.733 9.445 -13.895 1.00 69.69 193 ALA A C 1
ATOM 1396 O O . ALA A 1 193 ? 13.541 9.960 -14.989 1.00 69.69 193 ALA A O 1
ATOM 1397 N N . ALA A 1 194 ? 14.528 10.018 -12.985 1.00 66.31 194 ALA A N 1
ATOM 1398 C CA . ALA A 1 194 ? 15.327 11.213 -13.258 1.00 66.31 194 ALA A CA 1
ATOM 1399 C C . ALA A 1 194 ? 16.788 10.894 -13.621 1.00 66.31 194 ALA A C 1
ATOM 1401 O O . ALA A 1 194 ? 17.471 11.768 -14.145 1.00 66.31 194 ALA A O 1
ATOM 1402 N N . TYR A 1 195 ? 17.274 9.679 -13.339 1.00 58.69 195 TYR A N 1
ATOM 1403 C CA . TYR A 1 195 ? 18.692 9.345 -13.450 1.00 58.69 195 TYR A CA 1
ATOM 1404 C C . TYR A 1 195 ? 18.897 7.904 -13.925 1.00 58.69 195 TYR A C 1
ATOM 1406 O O . TYR A 1 195 ? 18.576 6.963 -13.198 1.00 58.69 195 TYR A O 1
ATOM 1414 N N . GLU A 1 196 ? 19.543 7.725 -15.079 1.00 53.62 196 GLU A N 1
ATOM 1415 C CA . GLU A 1 196 ? 20.241 6.476 -15.394 1.00 53.62 196 GLU A CA 1
ATOM 1416 C C . GLU A 1 196 ? 21.717 6.675 -15.051 1.00 53.62 196 GLU A C 1
ATOM 1418 O O . GLU A 1 196 ? 22.420 7.438 -15.702 1.00 53.62 196 GLU A O 1
ATOM 1423 N N . TRP A 1 197 ? 22.196 6.050 -13.973 1.00 49.91 197 TRP A N 1
ATOM 1424 C CA . TRP A 1 197 ? 23.630 6.019 -13.629 1.00 49.91 197 TRP A CA 1
ATOM 1425 C C . TRP A 1 197 ? 24.358 7.376 -13.509 1.00 49.91 197 TRP A C 1
ATOM 1427 O O . TRP A 1 197 ? 25.585 7.414 -13.538 1.00 49.91 197 TRP A O 1
ATOM 1437 N N . GLY A 1 198 ? 23.631 8.475 -13.289 1.00 46.91 198 GLY A N 1
ATOM 1438 C CA . GLY A 1 198 ? 24.213 9.815 -13.157 1.00 46.91 198 GLY A CA 1
ATOM 1439 C C . GLY A 1 198 ? 24.112 10.689 -14.405 1.00 46.91 198 GLY A C 1
ATOM 1440 O O . GLY A 1 198 ? 24.525 11.843 -14.332 1.00 46.91 198 GLY A O 1
ATOM 1441 N N . GLU A 1 199 ? 23.522 10.193 -15.493 1.00 44.09 199 GLU A N 1
ATOM 1442 C CA . GLU A 1 199 ? 23.170 10.994 -16.667 1.00 44.09 199 GLU A CA 1
ATOM 1443 C C . GLU A 1 199 ? 21.645 11.156 -16.789 1.00 44.09 199 GLU A C 1
ATOM 1445 O O . GLU A 1 199 ? 20.855 10.336 -16.302 1.00 44.09 199 GLU A O 1
ATOM 1450 N N . GLU A 1 200 ? 21.235 12.284 -17.370 1.00 48.78 200 GLU A N 1
ATOM 1451 C CA . GLU A 1 200 ? 19.832 12.619 -17.619 1.00 48.78 200 GLU A CA 1
ATOM 1452 C C . GLU A 1 200 ? 19.327 11.756 -18.789 1.00 48.78 200 GLU A C 1
ATOM 1454 O O . GLU A 1 200 ? 19.995 11.648 -19.816 1.00 48.78 200 GLU A O 1
ATOM 1459 N N . TRP A 1 201 ? 18.176 11.096 -18.622 1.00 50.81 201 TRP A N 1
ATOM 1460 C CA . TRP A 1 201 ? 17.621 10.175 -19.621 1.00 50.81 201 TRP A CA 1
ATOM 1461 C C . TRP A 1 201 ? 17.419 10.866 -20.980 1.00 50.81 201 TRP A C 1
ATOM 1463 O O . TRP A 1 201 ? 16.588 11.768 -21.105 1.00 50.81 201 TRP A O 1
ATOM 1473 N N . ALA A 1 202 ? 18.117 10.389 -22.014 1.00 41.94 202 ALA A N 1
ATOM 1474 C CA . ALA A 1 202 ? 17.817 10.701 -23.407 1.00 41.94 202 ALA A CA 1
ATOM 1475 C C . ALA A 1 202 ? 16.882 9.617 -23.954 1.00 41.94 202 ALA A C 1
ATOM 1477 O O . ALA A 1 202 ? 17.327 8.554 -24.389 1.00 41.94 202 ALA A O 1
ATOM 1478 N N . TRP A 1 203 ? 15.571 9.855 -23.891 1.00 48.81 203 TRP A N 1
ATOM 1479 C CA . TRP A 1 203 ? 14.595 8.968 -24.517 1.00 48.81 203 TRP A CA 1
ATOM 1480 C C . TRP A 1 203 ? 14.907 8.838 -26.010 1.00 48.81 203 TRP A C 1
ATOM 1482 O O . TRP A 1 203 ? 14.950 9.831 -26.733 1.00 48.81 203 TRP A O 1
ATOM 1492 N N . GLY A 1 204 ? 15.142 7.610 -26.474 1.00 42.12 204 GLY A N 1
ATOM 1493 C CA . GLY A 1 204 ? 15.154 7.326 -27.903 1.00 42.12 204 GLY A CA 1
ATOM 1494 C C . GLY A 1 204 ? 13.779 7.643 -28.488 1.00 42.12 204 GLY A C 1
ATOM 1495 O O . GLY A 1 204 ? 12.764 7.186 -27.957 1.00 42.12 204 GLY A O 1
ATOM 1496 N N . ASP A 1 205 ? 13.750 8.437 -29.560 1.00 37.19 205 ASP A N 1
ATOM 1497 C CA . ASP A 1 205 ? 12.524 8.832 -30.254 1.00 37.19 205 ASP A CA 1
ATOM 1498 C C . ASP A 1 205 ? 11.660 7.600 -30.581 1.00 37.19 205 ASP A C 1
ATOM 1500 O O . ASP A 1 205 ? 12.060 6.740 -31.368 1.00 37.19 205 ASP A O 1
ATOM 1504 N N . GLY A 1 206 ? 10.449 7.526 -30.013 1.00 41.97 206 GLY A N 1
ATOM 1505 C CA . GLY A 1 206 ? 9.386 6.685 -30.577 1.00 41.97 206 GLY A CA 1
ATOM 1506 C C . GLY A 1 206 ? 8.551 5.819 -29.634 1.00 41.97 206 GLY A C 1
ATOM 1507 O O . GLY A 1 206 ? 7.597 5.216 -30.120 1.00 41.97 206 GLY A O 1
ATOM 1508 N N . PHE A 1 207 ? 8.821 5.762 -28.327 1.00 46.38 207 PHE A N 1
ATOM 1509 C CA . PHE A 1 207 ? 7.956 5.029 -27.388 1.00 46.38 207 PHE A CA 1
ATOM 1510 C C . PHE A 1 207 ? 7.210 5.971 -26.439 1.00 46.38 207 PHE A C 1
ATOM 1512 O O . PHE A 1 207 ? 7.814 6.788 -25.752 1.00 46.38 207 PHE A O 1
ATOM 1519 N N . SER A 1 208 ? 5.889 5.800 -26.323 1.00 56.19 208 SER A N 1
ATOM 1520 C CA . SER A 1 208 ? 5.007 6.479 -25.356 1.00 56.19 208 SER A CA 1
ATOM 1521 C C . SER A 1 208 ? 5.256 6.064 -23.894 1.00 56.19 208 SER A C 1
ATOM 1523 O O . SER A 1 208 ? 4.359 6.168 -23.054 1.00 56.19 208 SER A O 1
ATOM 1525 N N . LEU A 1 209 ? 6.466 5.587 -23.575 1.00 60.53 209 LEU A N 1
ATOM 1526 C CA . LEU A 1 209 ? 6.861 5.159 -22.236 1.00 60.53 209 LEU A CA 1
ATOM 1527 C C . LEU A 1 209 ? 6.778 6.323 -21.245 1.00 60.53 209 LEU A C 1
ATOM 1529 O O . LEU A 1 209 ? 6.408 6.104 -20.098 1.00 60.53 209 LEU A O 1
ATOM 1533 N N . GLU A 1 210 ? 7.009 7.559 -21.700 1.00 69.69 210 GLU A N 1
ATOM 1534 C CA . GLU A 1 210 ? 6.879 8.768 -20.880 1.00 69.69 210 GLU A CA 1
ATOM 1535 C C . GLU A 1 210 ? 5.480 8.915 -20.263 1.00 69.69 210 GLU A C 1
ATOM 1537 O O . GLU A 1 210 ? 5.358 9.152 -19.063 1.00 69.69 210 GLU A O 1
ATOM 1542 N N . GLU A 1 211 ? 4.408 8.716 -21.042 1.00 77.75 211 GLU A N 1
ATOM 1543 C CA . GLU A 1 211 ? 3.039 8.886 -20.539 1.00 77.75 211 GLU A CA 1
ATOM 1544 C C . GLU A 1 211 ? 2.655 7.779 -19.544 1.00 77.75 211 GLU A C 1
ATOM 1546 O O . GLU A 1 211 ? 2.018 8.049 -18.522 1.00 77.75 211 GLU A O 1
ATOM 1551 N N . HIS A 1 212 ? 3.037 6.530 -19.825 1.00 76.94 212 HIS A N 1
ATOM 1552 C CA . HIS A 1 212 ? 2.756 5.396 -18.939 1.00 76.94 212 HIS A CA 1
ATOM 1553 C C . HIS A 1 212 ? 3.565 5.486 -17.641 1.00 76.94 212 HIS A C 1
ATOM 1555 O O . HIS A 1 212 ? 3.009 5.303 -16.554 1.00 76.94 212 HIS A O 1
ATOM 1561 N N . LEU A 1 213 ? 4.840 5.865 -17.740 1.00 81.88 213 LEU A N 1
ATOM 1562 C CA . LEU A 1 213 ? 5.717 6.081 -16.598 1.00 81.88 213 LEU A CA 1
ATOM 1563 C C . LEU A 1 213 ? 5.220 7.235 -15.722 1.00 81.88 213 LEU A C 1
ATOM 1565 O O . LEU A 1 213 ? 5.151 7.092 -14.500 1.00 81.88 213 LEU A O 1
ATOM 1569 N N . ASP A 1 214 ? 4.818 8.363 -16.310 1.00 85.00 214 ASP A N 1
ATOM 1570 C CA . ASP A 1 214 ? 4.279 9.490 -15.546 1.00 85.00 214 ASP A CA 1
ATOM 1571 C C . ASP A 1 214 ? 2.969 9.135 -14.848 1.00 85.00 214 ASP A C 1
ATOM 1573 O O . ASP A 1 214 ? 2.786 9.479 -13.674 1.00 85.00 214 ASP A O 1
ATOM 1577 N N . LYS A 1 215 ? 2.075 8.395 -15.517 1.00 86.81 215 LYS A N 1
ATOM 1578 C CA . LYS A 1 215 ? 0.866 7.863 -14.876 1.00 86.81 215 LYS A CA 1
ATOM 1579 C C . LYS A 1 215 ? 1.230 6.995 -13.673 1.00 86.81 215 LYS A C 1
ATOM 1581 O O . LYS A 1 215 ? 0.729 7.280 -12.589 1.00 86.81 215 LYS A O 1
ATOM 1586 N N . HIS A 1 216 ? 2.136 6.030 -13.831 1.00 87.81 216 HIS A N 1
ATOM 1587 C CA . HIS A 1 216 ? 2.566 5.129 -12.757 1.00 87.81 216 HIS A CA 1
ATOM 1588 C C . HIS A 1 216 ? 3.196 5.873 -11.563 1.00 87.81 216 HIS A C 1
ATOM 1590 O O . HIS A 1 216 ? 2.917 5.599 -10.392 1.00 87.81 216 HIS A O 1
ATOM 1596 N N . ARG A 1 217 ? 4.017 6.894 -11.831 1.00 88.12 217 ARG A N 1
ATOM 1597 C CA . ARG A 1 217 ? 4.631 7.723 -10.781 1.00 88.12 217 ARG A CA 1
ATOM 1598 C C . ARG A 1 217 ? 3.584 8.511 -10.001 1.00 88.12 217 ARG A C 1
ATOM 1600 O O . ARG A 1 217 ? 3.657 8.599 -8.770 1.00 88.12 217 ARG A O 1
ATOM 1607 N N . TRP A 1 218 ? 2.607 9.095 -10.693 1.00 92.31 218 TRP A N 1
ATOM 1608 C CA . TRP A 1 218 ? 1.547 9.873 -10.056 1.00 92.31 218 TRP A CA 1
ATOM 1609 C C . TRP A 1 218 ? 0.554 9.004 -9.294 1.00 92.31 218 TRP A C 1
ATOM 1611 O O . TRP A 1 218 ? 0.147 9.385 -8.193 1.00 92.31 218 TRP A O 1
ATOM 1621 N N . THR A 1 219 ? 0.189 7.835 -9.812 1.00 91.75 219 THR A N 1
ATOM 1622 C CA . THR A 1 219 ? -0.668 6.889 -9.091 1.00 91.75 219 THR A CA 1
ATOM 1623 C C . THR A 1 219 ? 0.019 6.373 -7.828 1.00 91.75 219 THR A C 1
ATOM 1625 O O . THR A 1 219 ? -0.611 6.362 -6.767 1.00 91.75 219 THR A O 1
ATOM 1628 N N . GLY A 1 220 ? 1.328 6.103 -7.873 1.00 91.69 220 GLY A N 1
ATOM 1629 C CA . GLY A 1 220 ? 2.141 5.820 -6.687 1.00 91.69 220 GLY A CA 1
ATOM 1630 C C . GLY A 1 220 ? 2.047 6.919 -5.618 1.00 91.69 220 GLY A C 1
ATOM 1631 O O . GLY A 1 220 ? 1.796 6.636 -4.444 1.00 91.69 220 GLY A O 1
ATOM 1632 N N . VAL A 1 221 ? 2.145 8.196 -6.009 1.00 94.06 221 VAL A N 1
ATOM 1633 C CA . VAL A 1 221 ? 1.967 9.340 -5.089 1.00 94.06 221 VAL A CA 1
ATOM 1634 C C . VAL A 1 221 ? 0.547 9.391 -4.514 1.00 94.06 221 VAL A C 1
ATOM 1636 O O . VAL A 1 221 ? 0.372 9.637 -3.317 1.00 94.06 221 VAL A O 1
ATOM 1639 N N . MET A 1 222 ? -0.480 9.126 -5.325 1.00 95.50 222 MET A N 1
ATOM 1640 C CA . MET A 1 222 ? -1.866 9.088 -4.845 1.00 95.50 222 MET A CA 1
ATOM 1641 C C . MET A 1 222 ? -2.088 7.964 -3.825 1.00 95.50 222 MET A C 1
ATOM 1643 O O . MET A 1 222 ? -2.777 8.182 -2.825 1.00 95.50 222 MET A O 1
ATOM 1647 N N . LEU A 1 223 ? -1.456 6.800 -4.007 1.00 95.06 223 LEU A N 1
ATOM 1648 C CA . LEU A 1 223 ? -1.485 5.700 -3.038 1.00 95.06 223 LEU A CA 1
ATOM 1649 C C . LEU A 1 223 ? -0.793 6.064 -1.719 1.00 95.06 223 LEU A C 1
ATOM 1651 O O . LEU A 1 223 ? -1.308 5.739 -0.645 1.00 95.06 223 LEU A O 1
ATOM 1655 N N . VAL A 1 224 ? 0.321 6.800 -1.765 1.00 96.19 224 VAL A N 1
ATOM 1656 C CA . VAL A 1 224 ? 0.972 7.341 -0.560 1.00 96.19 224 VAL A CA 1
ATOM 1657 C C . VAL A 1 224 ? 0.018 8.258 0.204 1.00 96.19 224 VAL A C 1
ATOM 1659 O O . VAL A 1 224 ? -0.183 8.079 1.406 1.00 96.19 224 VAL A O 1
ATOM 1662 N N . ILE A 1 225 ? -0.623 9.210 -0.477 1.00 97.50 225 ILE A N 1
ATOM 1663 C CA . ILE A 1 225 ? -1.557 10.153 0.156 1.00 97.50 225 ILE A CA 1
ATOM 1664 C C . ILE A 1 225 ? -2.758 9.407 0.753 1.00 97.50 225 ILE A C 1
ATOM 1666 O O . ILE A 1 225 ? -3.117 9.632 1.913 1.00 97.50 225 ILE A O 1
ATOM 1670 N N . ALA A 1 226 ? -3.366 8.498 -0.012 1.00 97.56 226 ALA A N 1
ATOM 1671 C CA . ALA A 1 226 ? -4.509 7.711 0.437 1.00 97.56 226 ALA A CA 1
ATOM 1672 C C . ALA A 1 226 ? -4.158 6.848 1.658 1.00 97.56 226 ALA A C 1
ATOM 1674 O O . ALA A 1 226 ? -4.909 6.823 2.638 1.00 97.56 226 ALA A O 1
ATOM 1675 N N . SER A 1 227 ? -3.001 6.186 1.640 1.00 97.69 227 SER A N 1
ATOM 1676 C CA . SER A 1 227 ? -2.553 5.344 2.747 1.00 97.69 227 SER A CA 1
ATOM 1677 C C . SER A 1 227 ? -2.163 6.147 3.987 1.00 97.69 227 SER A C 1
ATOM 1679 O O . SER A 1 227 ? -2.506 5.728 5.091 1.00 97.69 227 SER A O 1
ATOM 1681 N N . LEU A 1 228 ? -1.567 7.335 3.843 1.00 98.25 228 LEU A N 1
ATOM 1682 C CA . LEU A 1 228 ? -1.332 8.263 4.955 1.00 98.25 228 LEU A CA 1
ATOM 1683 C C . LEU A 1 228 ? -2.641 8.680 5.627 1.00 98.25 228 LEU A C 1
ATOM 1685 O O . LEU A 1 228 ? -2.761 8.606 6.852 1.00 98.25 228 LEU A O 1
ATOM 1689 N N . MET A 1 229 ? -3.646 9.073 4.839 1.00 98.06 229 MET A N 1
ATOM 1690 C CA . MET A 1 229 ? -4.964 9.418 5.374 1.00 98.06 229 MET A CA 1
ATOM 1691 C C . MET A 1 229 ? -5.580 8.2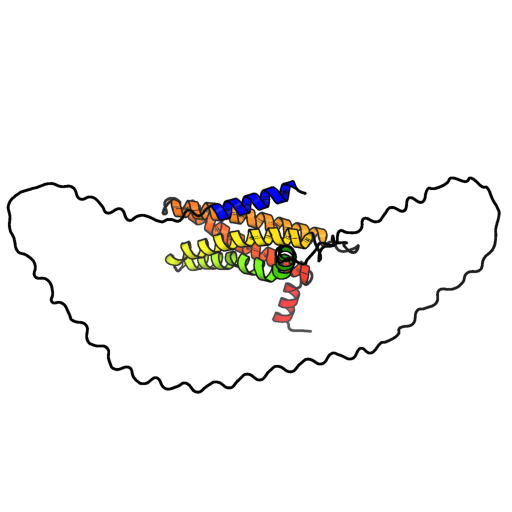28 6.113 1.00 98.06 229 MET A C 1
ATOM 1693 O O . MET A 1 229 ? -5.998 8.365 7.262 1.00 98.06 229 MET A O 1
ATOM 1697 N N . LEU A 1 230 ? -5.583 7.041 5.507 1.00 97.88 230 LEU A N 1
ATOM 1698 C CA . LEU A 1 230 ? -6.130 5.835 6.131 1.00 97.88 230 LEU A CA 1
ATOM 1699 C C . LEU A 1 230 ? -5.380 5.438 7.406 1.00 97.88 230 LEU A C 1
ATOM 1701 O O . LEU A 1 230 ? -6.024 5.065 8.386 1.00 97.88 230 LEU A O 1
ATOM 1705 N N . SER A 1 231 ? -4.057 5.581 7.426 1.00 98.12 231 SER A N 1
ATOM 1706 C CA . SER A 1 231 ? -3.206 5.363 8.596 1.00 98.12 231 SER A CA 1
ATOM 1707 C C . SER A 1 231 ? -3.579 6.300 9.747 1.00 98.12 231 SER A C 1
ATOM 1709 O O . SER A 1 231 ? -3.796 5.845 10.872 1.00 98.12 231 SER A O 1
ATOM 1711 N N . ILE A 1 232 ? -3.774 7.594 9.472 1.00 97.50 232 ILE A N 1
ATOM 1712 C CA . ILE A 1 232 ? -4.256 8.565 10.468 1.00 97.50 232 ILE A CA 1
ATOM 1713 C C . ILE A 1 232 ? -5.651 8.173 10.974 1.00 97.50 232 ILE A C 1
ATOM 1715 O O . ILE A 1 232 ? -5.897 8.160 12.182 1.00 97.50 232 ILE A O 1
ATOM 1719 N N . LEU A 1 233 ? -6.570 7.804 10.075 1.00 96.50 233 LEU A N 1
ATOM 1720 C CA . LEU A 1 233 ? -7.914 7.359 10.450 1.00 96.50 233 LEU A CA 1
ATOM 1721 C C . LEU A 1 233 ? -7.884 6.091 11.318 1.00 96.50 233 LEU A C 1
ATOM 1723 O O . LEU A 1 233 ? -8.666 5.987 12.269 1.00 96.50 233 LEU A O 1
ATOM 1727 N N . ALA A 1 234 ? -6.990 5.146 11.025 1.00 96.19 234 ALA A N 1
ATOM 1728 C CA . ALA A 1 234 ? -6.801 3.930 11.805 1.00 96.19 234 ALA A CA 1
ATOM 1729 C C . ALA A 1 234 ? -6.304 4.250 13.222 1.00 96.19 234 ALA A C 1
ATOM 1731 O O . ALA A 1 234 ? -6.914 3.796 14.194 1.00 96.19 234 ALA A O 1
ATOM 1732 N N . LEU A 1 235 ? -5.290 5.110 13.356 1.00 96.44 235 LEU A N 1
ATOM 1733 C CA . LEU A 1 235 ? -4.762 5.556 14.650 1.00 96.44 235 LEU A CA 1
ATOM 1734 C C . LEU A 1 235 ? -5.824 6.290 15.483 1.00 96.44 235 LEU A C 1
ATOM 1736 O O . LEU A 1 235 ? -6.051 5.943 16.643 1.00 96.44 235 LEU A O 1
ATOM 1740 N N . ILE A 1 236 ? -6.558 7.237 14.882 1.00 95.69 23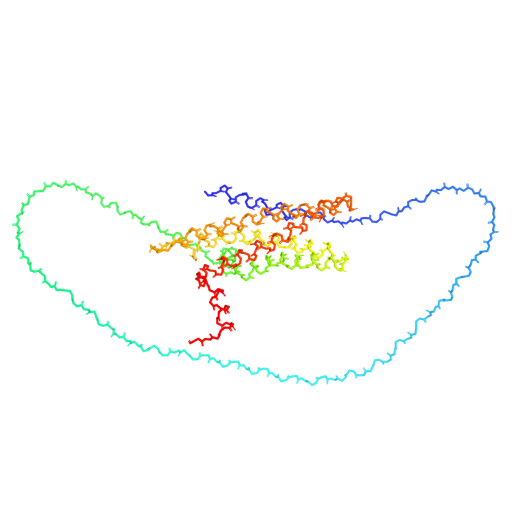6 ILE A N 1
ATOM 1741 C CA . ILE A 1 236 ? -7.670 7.939 15.551 1.00 95.69 236 ILE A CA 1
ATOM 1742 C C . ILE A 1 236 ? -8.759 6.947 15.975 1.00 95.69 236 ILE A C 1
ATOM 1744 O O . ILE A 1 236 ? -9.352 7.083 17.048 1.00 95.69 236 ILE A O 1
ATOM 1748 N N . SER A 1 237 ? -9.054 5.951 15.137 1.00 94.88 237 SER A N 1
ATOM 1749 C CA . SER A 1 237 ? -10.047 4.928 15.451 1.00 94.88 237 SER A CA 1
ATOM 1750 C C . SER A 1 237 ? -9.641 4.086 16.660 1.00 94.88 237 SER A C 1
ATOM 1752 O O . SER A 1 237 ? -10.528 3.733 17.441 1.00 94.88 237 SER A O 1
ATOM 1754 N N . GLN A 1 238 ? -8.356 3.752 16.814 1.00 92.00 238 GLN A N 1
ATOM 1755 C CA . GLN A 1 238 ? -7.866 2.996 17.971 1.00 92.00 238 GLN A CA 1
ATOM 1756 C C . GLN A 1 238 ? -7.852 3.837 19.242 1.00 92.00 238 GLN A C 1
ATOM 1758 O O . GLN A 1 238 ? -8.347 3.384 20.270 1.00 92.00 238 GLN A O 1
ATOM 1763 N N . ALA A 1 239 ? -7.389 5.087 19.159 1.00 93.25 239 ALA A N 1
ATOM 1764 C CA . ALA A 1 239 ? -7.347 6.004 20.299 1.00 93.25 239 ALA A CA 1
ATOM 1765 C C . ALA A 1 239 ? -8.735 6.271 20.913 1.00 93.25 239 ALA A C 1
ATOM 1767 O O . ALA A 1 239 ? -8.855 6.656 22.070 1.00 93.25 239 ALA A O 1
ATOM 1768 N N . LYS A 1 240 ? -9.811 6.063 20.143 1.00 91.50 240 LYS A N 1
ATOM 1769 C CA . LYS A 1 240 ? -11.198 6.221 20.603 1.00 91.50 240 LYS A CA 1
ATOM 1770 C C . LYS A 1 240 ? -11.808 4.951 21.214 1.00 91.50 240 LYS A C 1
ATOM 1772 O O . LYS A 1 240 ? -13.016 4.949 21.451 1.00 91.50 240 LYS A O 1
ATOM 1777 N N . GLU A 1 241 ? -11.034 3.886 21.434 1.00 82.69 241 GLU A N 1
ATOM 1778 C CA . GLU A 1 241 ? -11.427 2.665 22.167 1.00 82.69 241 GLU A CA 1
ATOM 1779 C C . GLU A 1 241 ? -12.817 2.120 21.780 1.00 82.69 241 GLU A C 1
ATOM 1781 O O . GLU A 1 241 ? -13.710 1.915 22.600 1.00 82.69 241 GLU A O 1
ATOM 1786 N N . GLY A 1 242 ? -13.066 1.951 20.479 1.00 74.81 242 GLY A N 1
ATOM 1787 C CA . GLY A 1 242 ? -14.329 1.386 19.986 1.00 74.81 242 GLY A CA 1
ATOM 1788 C C . GLY A 1 242 ? -15.531 2.342 19.981 1.00 74.81 242 GLY A C 1
ATOM 1789 O O . GLY A 1 242 ? -16.570 1.994 19.411 1.00 74.81 242 GLY A O 1
ATOM 1790 N N . LYS A 1 243 ? -15.399 3.576 20.488 1.00 82.50 243 LYS A N 1
ATOM 1791 C CA . LYS A 1 243 ? -16.421 4.637 20.350 1.00 82.50 243 LYS A CA 1
ATOM 1792 C C . LYS A 1 243 ? -16.552 5.124 18.899 1.00 82.50 243 LYS A C 1
ATOM 1794 O O . LYS A 1 243 ? -17.584 5.665 18.512 1.00 82.50 243 LYS A O 1
ATOM 1799 N N . ALA A 1 244 ? -15.540 4.877 18.064 1.00 90.12 244 ALA A N 1
ATOM 1800 C CA . ALA A 1 244 ? -15.478 5.288 16.661 1.00 90.12 244 ALA A CA 1
ATOM 1801 C C . ALA A 1 244 ? -15.746 4.140 15.663 1.00 90.12 244 ALA A C 1
ATOM 1803 O O . ALA A 1 244 ? -15.018 3.982 14.686 1.00 90.12 244 ALA A O 1
ATOM 1804 N N . LYS A 1 245 ? -16.808 3.342 15.864 1.00 91.94 245 LYS A N 1
ATOM 1805 C CA . LYS A 1 245 ? -17.122 2.168 15.011 1.00 91.94 245 LYS A CA 1
ATOM 1806 C C . LYS A 1 245 ? -17.169 2.480 13.509 1.00 91.94 245 LYS A C 1
ATOM 1808 O O . LYS A 1 245 ? -16.676 1.688 12.714 1.00 91.94 245 LYS A O 1
ATOM 1813 N N . LYS A 1 246 ? -17.732 3.632 13.122 1.00 94.94 246 LYS A N 1
ATOM 1814 C CA . LYS A 1 246 ? -17.798 4.064 11.713 1.00 94.94 246 LYS A CA 1
ATOM 1815 C C . LYS A 1 246 ? -16.406 4.284 11.120 1.00 94.94 246 LYS A C 1
ATOM 1817 O O . LYS A 1 246 ? -16.141 3.818 10.021 1.00 94.94 246 LYS A O 1
ATOM 1822 N N . LEU A 1 247 ? -15.516 4.926 11.878 1.00 94.56 247 LEU A N 1
ATOM 1823 C CA . LEU A 1 247 ? -14.136 5.163 11.460 1.00 94.56 247 LEU A CA 1
ATOM 1824 C C . LEU A 1 247 ? -13.376 3.839 11.329 1.00 94.56 247 LEU A C 1
ATOM 1826 O O . LEU A 1 247 ? -12.670 3.637 10.348 1.00 94.56 247 LEU A O 1
ATOM 1830 N N . ALA A 1 248 ? -13.616 2.911 12.264 1.00 94.06 248 ALA A N 1
ATOM 1831 C CA . ALA A 1 248 ? -13.041 1.570 12.241 1.00 94.06 248 ALA A CA 1
ATOM 1832 C C . ALA A 1 248 ? -13.439 0.762 10.999 1.00 94.06 248 ALA A C 1
ATOM 1834 O O . ALA A 1 248 ? -12.655 -0.027 10.486 1.00 94.06 248 ALA A O 1
ATOM 1835 N N . ILE A 1 249 ? -14.684 0.905 10.543 1.00 95.25 249 ILE A N 1
ATOM 1836 C CA . ILE A 1 249 ? -15.156 0.271 9.307 1.00 95.25 249 ILE A CA 1
ATOM 1837 C C . ILE A 1 249 ? -14.532 0.970 8.099 1.00 95.25 249 ILE A C 1
ATOM 1839 O O . ILE A 1 249 ? -14.027 0.298 7.207 1.00 95.25 249 ILE A O 1
ATOM 1843 N N . PHE A 1 250 ? -14.522 2.304 8.098 1.00 96.88 250 PHE A N 1
ATOM 1844 C CA . PHE A 1 250 ? -14.035 3.099 6.977 1.00 96.88 250 PHE A CA 1
ATOM 1845 C C . PHE A 1 250 ? -12.566 2.819 6.648 1.00 96.88 250 PHE A C 1
ATOM 1847 O O . PHE A 1 250 ? -12.265 2.533 5.494 1.00 96.88 250 PHE A O 1
ATOM 1854 N N . TRP A 1 251 ? -11.657 2.822 7.634 1.00 97.31 251 TRP A N 1
ATOM 1855 C CA . TRP A 1 251 ? -10.241 2.571 7.332 1.00 97.31 251 TRP A CA 1
ATOM 1856 C C . TRP A 1 251 ? -9.983 1.134 6.861 1.00 97.31 251 TRP A C 1
ATOM 1858 O O . TRP A 1 251 ? -9.109 0.920 6.030 1.00 97.31 251 TRP A O 1
ATOM 1868 N N . ARG A 1 252 ? -10.765 0.150 7.330 1.00 97.31 252 ARG A N 1
ATOM 1869 C CA . ARG A 1 252 ? -10.654 -1.245 6.869 1.00 97.31 252 ARG A CA 1
ATOM 1870 C C . ARG A 1 252 ? -11.140 -1.418 5.436 1.00 97.31 252 ARG A C 1
ATOM 1872 O O . ARG A 1 252 ? -10.476 -2.088 4.658 1.00 97.31 252 ARG A O 1
ATOM 1879 N N . LEU A 1 253 ? -12.272 -0.806 5.083 1.00 97.88 253 LEU A N 1
ATOM 1880 C CA . LEU A 1 253 ? -12.738 -0.781 3.694 1.00 97.88 253 LEU A CA 1
ATOM 1881 C C . LEU A 1 253 ? -11.744 -0.033 2.800 1.00 97.88 253 LEU A C 1
ATOM 1883 O O . LEU A 1 253 ? -11.458 -0.484 1.698 1.00 97.88 253 LEU A O 1
ATOM 1887 N N . GLY A 1 254 ? -11.166 1.059 3.301 1.00 97.88 254 GLY A N 1
ATOM 1888 C CA . GLY A 1 254 ? -10.091 1.769 2.618 1.00 97.88 254 GLY A CA 1
ATOM 1889 C C . GLY A 1 254 ? -8.841 0.912 2.418 1.00 97.88 254 GLY A C 1
ATOM 1890 O O . GLY A 1 254 ? -8.251 0.964 1.350 1.00 97.88 254 GLY A O 1
ATOM 1891 N N . LEU A 1 255 ? -8.466 0.070 3.387 1.00 98.06 255 LEU A N 1
ATOM 1892 C CA . LEU A 1 255 ? -7.356 -0.877 3.236 1.00 98.06 255 LEU A CA 1
ATOM 1893 C C . LEU A 1 255 ? -7.649 -1.949 2.173 1.00 98.06 255 LEU A C 1
ATOM 1895 O O . LEU A 1 255 ? -6.762 -2.279 1.395 1.00 98.06 255 LEU A O 1
ATOM 1899 N N . LEU A 1 256 ? -8.887 -2.452 2.086 1.00 97.88 256 LEU A N 1
ATOM 1900 C CA . LEU A 1 256 ? -9.295 -3.341 0.988 1.00 97.88 256 LEU A CA 1
ATOM 1901 C C . LEU A 1 256 ? -9.202 -2.631 -0.373 1.00 97.88 256 LEU A C 1
ATOM 1903 O O . LEU A 1 256 ? -8.739 -3.220 -1.345 1.00 97.88 256 LEU A O 1
ATOM 1907 N N . ALA A 1 257 ? -9.605 -1.359 -0.438 1.00 98.00 257 ALA A N 1
ATOM 1908 C CA . ALA A 1 257 ? -9.490 -0.556 -1.652 1.00 98.00 257 ALA A CA 1
ATOM 1909 C C . ALA A 1 257 ? -8.023 -0.287 -2.034 1.00 98.00 257 ALA A C 1
ATOM 1911 O O . ALA A 1 257 ? -7.681 -0.407 -3.205 1.00 98.00 257 ALA A O 1
ATOM 1912 N N . LEU A 1 258 ? -7.146 0.005 -1.064 1.00 97.19 258 LEU A N 1
ATOM 1913 C CA . LEU A 1 258 ? -5.700 0.125 -1.290 1.00 97.19 258 LEU A CA 1
ATOM 1914 C C . LEU A 1 258 ? -5.102 -1.173 -1.827 1.00 97.19 258 LEU A C 1
ATOM 1916 O O . LEU A 1 258 ? -4.294 -1.128 -2.744 1.00 97.19 258 LEU A O 1
ATOM 1920 N N . ALA A 1 259 ? -5.506 -2.317 -1.275 1.00 96.62 259 ALA A N 1
ATOM 1921 C CA . ALA A 1 259 ? -5.051 -3.624 -1.732 1.00 96.62 259 ALA A CA 1
ATOM 1922 C C . ALA A 1 259 ? -5.456 -3.902 -3.191 1.00 96.62 259 ALA A C 1
ATOM 1924 O O . ALA A 1 259 ? -4.647 -4.396 -3.970 1.00 96.62 259 ALA A O 1
ATOM 1925 N N . ALA A 1 260 ? -6.677 -3.536 -3.587 1.00 95.81 260 ALA A N 1
ATOM 1926 C CA . ALA A 1 260 ? -7.098 -3.631 -4.983 1.00 95.81 260 ALA A CA 1
ATOM 1927 C C . ALA A 1 260 ? -6.318 -2.659 -5.886 1.00 95.81 260 ALA A C 1
ATOM 1929 O O . ALA A 1 260 ? -5.863 -3.043 -6.958 1.00 95.81 260 ALA A O 1
ATOM 1930 N N . ALA A 1 261 ? -6.125 -1.417 -5.435 1.00 94.94 261 ALA A N 1
ATOM 1931 C CA . ALA A 1 261 ? -5.420 -0.398 -6.203 1.00 94.94 261 ALA A CA 1
ATOM 1932 C C . ALA A 1 261 ? -3.930 -0.728 -6.396 1.00 94.94 261 ALA A C 1
ATOM 1934 O O . ALA A 1 261 ? -3.411 -0.535 -7.486 1.00 94.94 261 ALA A O 1
ATOM 1935 N N . VAL A 1 262 ? -3.247 -1.279 -5.385 1.00 93.81 262 VAL A N 1
ATOM 1936 C CA . VAL A 1 262 ? -1.849 -1.715 -5.544 1.00 93.81 262 VAL A CA 1
ATOM 1937 C C . VAL A 1 262 ? -1.730 -2.950 -6.438 1.00 93.81 262 VAL A C 1
ATOM 1939 O O . VAL A 1 262 ? -0.772 -3.052 -7.193 1.00 93.81 262 VAL A O 1
ATOM 1942 N N . ALA A 1 263 ? -2.694 -3.877 -6.404 1.00 91.88 263 ALA A N 1
ATOM 1943 C CA . ALA A 1 263 ? -2.698 -5.005 -7.336 1.00 91.88 263 ALA A CA 1
ATOM 1944 C C . ALA A 1 263 ? -2.842 -4.521 -8.788 1.00 91.88 263 ALA A C 1
ATOM 1946 O O . ALA A 1 263 ? -2.135 -5.000 -9.669 1.00 91.88 263 ALA A O 1
ATOM 1947 N N . TRP A 1 264 ? -3.705 -3.525 -9.013 1.00 92.56 264 TRP A N 1
ATOM 1948 C CA . TRP A 1 264 ? -3.851 -2.862 -10.307 1.00 92.56 264 TRP A CA 1
ATOM 1949 C C . TRP A 1 264 ? -2.571 -2.132 -10.744 1.00 92.56 264 TRP A C 1
ATOM 1951 O O . TRP A 1 264 ? -2.133 -2.292 -11.876 1.00 92.56 264 TRP A O 1
ATOM 1961 N N . GLU A 1 265 ? -1.917 -1.397 -9.842 1.00 90.75 265 GLU A N 1
ATOM 1962 C CA . GLU A 1 265 ? -0.611 -0.784 -10.134 1.00 90.75 265 GLU A CA 1
ATOM 1963 C C . GLU A 1 265 ? 0.476 -1.814 -10.439 1.00 90.75 265 GLU A C 1
ATOM 1965 O O . GLU A 1 265 ? 1.324 -1.574 -11.290 1.00 90.75 265 GLU A O 1
ATOM 1970 N N . GLY A 1 266 ? 0.453 -2.969 -9.772 1.00 87.69 266 GLY A N 1
ATOM 1971 C CA . GLY A 1 266 ? 1.355 -4.076 -10.080 1.00 87.69 266 GLY A CA 1
ATOM 1972 C C . GLY A 1 266 ? 1.138 -4.630 -11.488 1.00 87.69 266 GLY A C 1
ATOM 1973 O O . GLY A 1 266 ? 2.109 -4.969 -12.156 1.00 87.69 266 GLY A O 1
ATOM 1974 N N . HIS A 1 267 ? -0.111 -4.676 -11.958 1.00 87.00 267 HIS A N 1
ATOM 1975 C CA . HIS A 1 267 ? -0.436 -5.058 -13.332 1.00 87.00 267 HIS A CA 1
ATOM 1976 C C . HIS A 1 267 ? 0.108 -4.042 -14.346 1.00 87.00 267 HIS A C 1
ATOM 1978 O O . HIS A 1 267 ? 0.873 -4.446 -15.216 1.00 87.00 267 HIS A O 1
ATOM 1984 N N . ILE A 1 268 ? -0.164 -2.741 -14.164 1.00 86.69 268 ILE A N 1
ATOM 1985 C CA . ILE A 1 268 ? 0.399 -1.673 -15.019 1.00 86.69 268 ILE A CA 1
ATOM 1986 C C . ILE A 1 268 ? 1.934 -1.725 -15.010 1.00 86.69 268 ILE A C 1
ATOM 1988 O O . ILE A 1 268 ? 2.573 -1.629 -16.053 1.00 86.69 268 ILE A O 1
ATOM 1992 N N . GLY A 1 269 ? 2.534 -1.906 -13.831 1.00 82.88 269 GLY A N 1
ATOM 1993 C CA . GLY A 1 269 ? 3.978 -2.063 -13.671 1.00 82.88 269 GLY A CA 1
ATOM 1994 C C . GLY A 1 269 ? 4.535 -3.242 -14.464 1.00 82.88 269 GLY A C 1
ATOM 1995 O O . GLY A 1 269 ? 5.563 -3.107 -15.118 1.00 82.88 269 GLY A O 1
ATOM 1996 N N . GLY A 1 270 ? 3.840 -4.380 -14.448 1.00 81.12 270 GLY A N 1
ATOM 1997 C CA . GLY A 1 270 ? 4.206 -5.552 -15.237 1.00 81.12 270 GLY A CA 1
ATOM 1998 C C . GLY A 1 270 ? 4.124 -5.299 -16.742 1.00 81.12 270 GLY A C 1
ATOM 1999 O O . GLY A 1 270 ? 5.056 -5.656 -17.455 1.00 81.12 270 GLY A O 1
ATOM 2000 N N . GLU A 1 271 ? 3.068 -4.632 -17.216 1.00 83.50 271 GLU A N 1
ATOM 2001 C CA . GLU A 1 271 ? 2.905 -4.303 -18.640 1.00 83.50 271 GLU A CA 1
ATOM 2002 C C . GLU A 1 271 ? 4.008 -3.367 -19.151 1.00 83.50 271 GLU A C 1
ATOM 2004 O O . GLU A 1 271 ? 4.477 -3.526 -20.275 1.00 83.50 271 GLU A O 1
ATOM 2009 N N . MET A 1 272 ? 4.497 -2.441 -18.319 1.00 79.69 272 MET A N 1
ATOM 2010 C CA . MET A 1 272 ? 5.631 -1.580 -18.687 1.00 79.69 272 MET A CA 1
ATOM 2011 C C . MET A 1 272 ? 6.939 -2.355 -18.897 1.00 79.69 272 MET A C 1
ATOM 2013 O O . MET A 1 272 ? 7.799 -1.894 -19.643 1.00 79.69 272 MET A O 1
ATOM 2017 N N . ILE A 1 273 ? 7.112 -3.503 -18.234 1.00 80.50 273 ILE A N 1
ATOM 2018 C CA . ILE A 1 273 ? 8.341 -4.307 -18.305 1.00 80.50 273 ILE A CA 1
ATOM 2019 C C . ILE A 1 273 ? 8.230 -5.422 -19.346 1.00 80.50 273 ILE A C 1
ATOM 2021 O O . ILE A 1 273 ? 9.193 -5.699 -20.058 1.00 80.50 273 ILE A O 1
ATOM 2025 N N . HIS A 1 274 ? 7.076 -6.079 -19.417 1.00 79.19 274 HIS A N 1
ATOM 2026 C CA . HIS A 1 274 ? 6.871 -7.287 -20.214 1.00 79.19 274 HIS A CA 1
ATOM 2027 C C . HIS A 1 274 ? 6.048 -7.055 -21.487 1.00 79.19 274 HIS A C 1
ATOM 2029 O O . HIS A 1 274 ? 5.946 -7.966 -22.302 1.00 79.19 274 HIS A O 1
ATOM 2035 N N . GLY A 1 275 ? 5.510 -5.850 -21.686 1.00 81.88 275 GLY A N 1
ATOM 2036 C CA . GLY A 1 275 ? 4.597 -5.527 -22.778 1.00 81.88 275 GLY A CA 1
ATOM 2037 C C . GLY A 1 275 ? 3.126 -5.654 -22.373 1.00 81.88 275 GLY A C 1
ATOM 2038 O O . GLY A 1 275 ? 2.774 -6.342 -21.411 1.00 81.88 275 GLY A O 1
ATOM 2039 N N . GLU A 1 276 ? 2.259 -4.959 -23.109 1.00 85.00 276 GLU A N 1
ATOM 2040 C CA . GLU A 1 276 ? 0.806 -5.035 -22.918 1.00 85.00 276 GLU A CA 1
ATOM 2041 C C . GLU A 1 276 ? 0.306 -6.468 -23.133 1.00 85.00 276 GLU A C 1
ATOM 2043 O O . GLU A 1 276 ? 0.732 -7.150 -24.067 1.00 85.00 276 GLU A O 1
ATOM 2048 N N . GLY A 1 277 ? -0.620 -6.925 -22.289 1.00 84.38 277 GLY A N 1
ATOM 2049 C CA . GLY A 1 277 ? -1.233 -8.245 -22.452 1.00 84.38 277 GLY A CA 1
ATOM 2050 C C . GLY A 1 277 ? -0.388 -9.433 -21.971 1.00 84.38 277 GLY A C 1
ATOM 2051 O O . GLY A 1 277 ? -0.787 -10.579 -22.175 1.00 84.38 277 GLY A O 1
ATOM 2052 N N . PHE A 1 278 ? 0.772 -9.208 -21.337 1.00 84.50 278 PHE A N 1
ATOM 2053 C CA . PHE A 1 278 ? 1.667 -10.311 -20.953 1.00 84.50 278 PHE A CA 1
ATOM 2054 C C . PHE A 1 278 ? 1.034 -11.287 -19.941 1.00 84.50 278 PHE A C 1
ATOM 2056 O O . PHE A 1 278 ? 1.356 -12.475 -19.936 1.00 84.50 278 PHE A O 1
ATOM 2063 N N . LEU A 1 27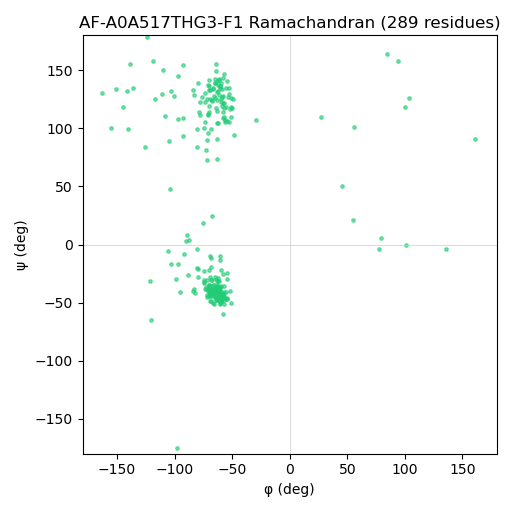9 ? 0.143 -10.806 -19.060 1.00 85.00 279 LEU A N 1
ATOM 2064 C CA . LEU A 1 279 ? -0.565 -11.669 -18.106 1.00 85.00 279 LEU A CA 1
ATOM 2065 C C . LEU A 1 279 ? -1.632 -12.503 -18.805 1.00 85.00 279 LEU A C 1
ATOM 2067 O O . LEU A 1 279 ? -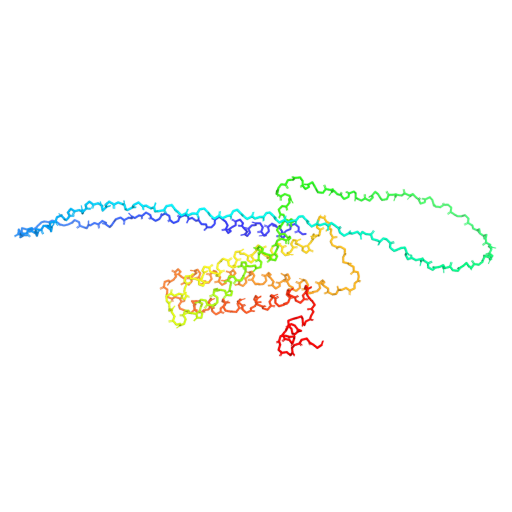1.836 -13.657 -18.439 1.00 85.00 279 LEU A O 1
ATOM 2071 N N . GLU A 1 280 ? -2.315 -11.922 -19.785 1.00 89.62 280 GLU A N 1
ATOM 2072 C CA . GLU A 1 280 ? -3.298 -12.587 -20.625 1.00 89.62 280 GLU A CA 1
ATOM 2073 C C . GLU A 1 280 ? -2.634 -13.688 -21.446 1.00 89.62 280 GLU A C 1
ATOM 2075 O O . GLU A 1 280 ? -3.136 -14.807 -21.451 1.00 89.62 280 GLU A O 1
ATOM 2080 N N . GLU A 1 281 ? -1.482 -13.406 -22.057 1.00 86.44 281 GLU A N 1
ATOM 2081 C CA . GLU A 1 281 ? -0.676 -14.394 -22.778 1.00 86.44 281 GLU A CA 1
ATOM 2082 C C . GLU A 1 281 ? -0.198 -15.511 -21.842 1.00 86.44 281 GLU A C 1
ATOM 2084 O O . GLU A 1 281 ? -0.402 -16.690 -22.124 1.00 86.44 281 GLU A O 1
ATOM 2089 N N . ALA A 1 282 ? 0.345 -15.168 -20.670 1.00 86.12 282 ALA A N 1
ATOM 2090 C CA . ALA A 1 282 ? 0.758 -16.162 -19.680 1.00 86.12 282 ALA A CA 1
ATOM 2091 C C . ALA A 1 282 ? -0.416 -17.029 -19.186 1.00 86.12 282 ALA A C 1
ATOM 2093 O O . ALA A 1 282 ? -0.259 -18.229 -18.947 1.00 86.12 282 ALA A O 1
ATOM 2094 N N . PHE A 1 283 ? -1.600 -16.434 -19.019 1.00 88.31 283 PHE A N 1
ATOM 2095 C CA . PHE A 1 283 ? -2.811 -17.153 -18.637 1.00 88.31 283 PHE A CA 1
ATOM 2096 C C . PHE A 1 283 ? -3.316 -18.056 -19.766 1.00 88.31 283 PHE A C 1
ATOM 2098 O O . PHE A 1 283 ? -3.735 -19.181 -19.495 1.00 88.31 283 PHE A O 1
ATOM 2105 N N . ASP A 1 284 ? -3.248 -17.595 -21.014 1.00 89.81 284 ASP A N 1
ATOM 2106 C CA . ASP A 1 284 ? -3.624 -18.367 -22.196 1.00 89.81 284 ASP A CA 1
ATOM 2107 C C . ASP A 1 284 ? -2.719 -19.590 -22.362 1.00 89.81 284 ASP A C 1
ATOM 2109 O O . ASP A 1 284 ? -3.219 -20.712 -22.421 1.00 89.81 284 ASP A O 1
ATOM 2113 N N . VAL A 1 285 ? -1.399 -19.405 -22.267 1.00 91.12 285 VAL A N 1
ATOM 2114 C CA . VAL A 1 285 ? -0.414 -20.499 -22.255 1.00 91.12 285 VAL A CA 1
ATOM 2115 C C . VAL A 1 285 ? -0.692 -21.485 -21.115 1.00 91.12 285 VAL A C 1
ATOM 2117 O O . VAL A 1 285 ? -0.607 -22.698 -21.306 1.00 91.12 285 VAL A O 1
ATOM 2120 N N . TRP A 1 286 ? -1.066 -21.006 -19.923 1.00 87.62 286 TRP A N 1
ATOM 2121 C CA . TRP A 1 286 ? -1.383 -21.887 -18.795 1.00 87.62 286 TRP A CA 1
ATOM 2122 C C . TRP A 1 286 ? -2.659 -22.715 -19.009 1.00 87.62 286 TRP A C 1
ATOM 2124 O O . TRP A 1 286 ? -2.699 -23.890 -18.633 1.00 87.62 286 TRP A O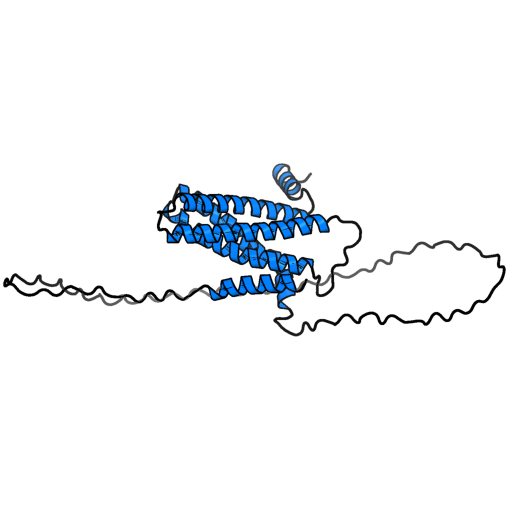 1
ATOM 2134 N N . ILE A 1 287 ? -3.707 -22.116 -19.580 1.00 92.50 287 ILE A N 1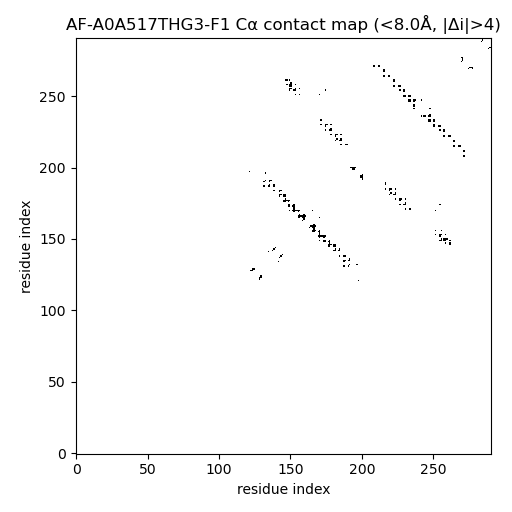
ATOM 2135 C CA . ILE A 1 287 ? -5.011 -22.764 -19.766 1.00 92.50 287 ILE A CA 1
ATOM 2136 C C . ILE A 1 287 ? -5.045 -23.644 -21.021 1.00 92.50 287 ILE A C 1
ATOM 2138 O O . ILE A 1 287 ? -5.606 -24.741 -20.968 1.00 92.50 287 ILE A O 1
ATOM 2142 N N . ASN A 1 288 ? -4.465 -23.179 -22.127 1.00 90.62 288 ASN A N 1
ATOM 2143 C CA . ASN A 1 288 ? -4.562 -23.805 -23.447 1.00 90.62 288 ASN A CA 1
ATOM 2144 C C . ASN A 1 288 ? -3.297 -24.590 -23.850 1.00 90.62 288 ASN A C 1
ATOM 2146 O O . ASN A 1 288 ? -3.397 -25.479 -24.695 1.00 90.62 288 ASN A O 1
ATOM 2150 N N . GLY A 1 289 ? -2.158 -24.363 -23.183 1.00 75.75 289 GLY A N 1
ATOM 2151 C CA . GLY A 1 289 ? -0.853 -24.928 -23.549 1.00 75.75 289 GLY A CA 1
ATOM 2152 C C . GLY A 1 289 ? -0.139 -24.098 -24.623 1.00 75.75 289 GLY A C 1
ATOM 2153 O O . GLY A 1 289 ? -0.760 -23.267 -25.275 1.00 75.75 289 GLY A O 1
ATOM 2154 N N . GLU A 1 290 ? 1.171 -24.305 -24.796 1.00 69.38 290 GLU A N 1
ATOM 2155 C CA . GLU A 1 290 ? 1.918 -23.719 -25.922 1.00 69.38 290 GLU A CA 1
ATOM 2156 C C . GLU A 1 290 ? 1.439 -24.364 -27.239 1.00 69.38 290 GLU A C 1
ATOM 2158 O O . GLU A 1 290 ? 1.460 -25.594 -27.353 1.00 69.38 290 GLU A O 1
ATOM 2163 N N . GLU A 1 291 ? 0.985 -23.559 -28.208 1.00 58.44 291 GLU A N 1
ATOM 2164 C CA . GLU A 1 291 ? 0.790 -24.004 -29.602 1.00 58.44 291 GLU A CA 1
ATOM 2165 C C . GLU A 1 291 ? 2.118 -24.083 -30.369 1.00 58.44 291 GLU A C 1
ATOM 2167 O O . GLU A 1 291 ? 2.956 -23.161 -30.228 1.00 58.44 291 GLU A O 1
#

pLDDT: mean 70.92, std 19.97, range [37.19, 98.25]

Secondary structure (DSSP, 8-state):
-HHHHHHHHHHHHHHHTT---------PPPPPP---------PPPPPP--PPPPPPPPP--PPPPPPPPPPPPPPPPPPP-----PPPPPPPP------------------------------TTSHHHHHHHHHHHTHIIIIIHHHTHHHHHHHHHHHHHH-GGGSSHHHHHHHHHHHHHHHHHHHHHHHHTT-BTTB---PPTT-THHHHHHHHHHHHHHHHHHHHHHHHHHHHHHHTTTTTHHHHHHHHHHHHHHHHHHHHHHHHHHHHHH-TTHHHHHHHHHHH---

Solvent-accessible surface area (backbone atoms only — not comparable to full-atom values): 18460 Å² total; per-residue (Å²): 118,77,73,57,60,54,53,54,54,50,55,54,51,54,63,72,70,63,72,79,78,85,76,76,77,84,78,77,84,84,78,86,89,81,85,86,82,92,77,93,77,83,84,79,81,76,80,82,85,78,77,80,77,79,81,75,84,80,74,84,79,76,82,75,79,82,77,81,81,81,80,79,82,80,82,83,79,82,83,82,84,80,85,80,88,80,82,82,82,85,83,82,90,78,86,87,89,88,88,81,86,88,84,92,77,94,70,87,74,76,81,72,74,73,74,72,78,74,72,78,76,74,76,65,86,44,71,78,65,39,43,61,60,54,47,34,76,35,34,70,70,72,20,50,57,46,34,47,27,24,45,53,14,28,50,31,45,58,48,17,74,83,40,65,86,44,43,51,63,58,22,47,51,20,40,47,51,12,29,59,30,29,48,54,31,35,56,34,54,61,48,39,76,56,38,58,96,85,43,72,77,78,78,72,91,86,66,74,55,64,62,56,51,51,49,53,53,50,51,41,47,51,49,31,53,52,35,48,52,36,40,52,41,45,52,55,20,55,77,44,72,68,77,34,56,68,45,53,50,49,31,53,54,48,36,43,51,48,26,54,50,50,52,51,50,51,49,56,54,45,29,76,75,67,37,81,61,47,67,58,51,54,49,44,39,71,74,74,45,86,131

Sequence (291 aa):
MQRISLLMVLAIGLFLAGTPLMAQEAAAPEAPATAPADGVPATPEAPPETTPDPPAPEEPVAEEPAAPEPEAPAEPTPPSAEATTEEAPAVEEADPTEAVAEEESGEAVSDELAEEPVAETTDWSGLMERAPAFIALTHHAAVHLPIALWLLGAFFVLVGLVAPSWRNQVPMACLLGGTATSIVAAASGWWYAAYEWGEEWAWGDGFSLEEHLDKHRWTGVMLVIASLMLSILALISQAKEGKAKKLAIFWRLGLLALAAAVAWEGHIGGEMIHGEGFLEEAFDVWINGEE

Foldseek 3Di:
DVVVVVVLVVVVVCVVVPDDPPPPDPDDDDDDDDDDDDDDDDDDDDDDDDDDDDDDPDDDDDDDPDDDDDDDDDDDDDDDDDDDDDDDDDDDDDDDDDDDDDDDDDDPPPPPVPPPPPQPPQPPVDPVSCVLVVCLVCLVPQQLVLLCLLVVLLVQCVVCVVVVVSNADSSLVSLVSNLVSLSSNLVSLVSNQQDDVSDGDDDDPDDPLVVLSVVLSVLSVVLNVLSVVLNVLSVVCVVCPNPPVVSSVVSSVSSNVSNVSSVVSVLSVCCSVPNPCPVVVVVCCVPPNDD

Mean predicted aligned error: 19.14 Å

Nearest PDB structures (foldseek):
  8w6f-assembly2_B  TM=6.624E-01  e=4.533E+00  artificial sequences
  8gl3-assembly1_A  TM=4.907E-01  e=3.109E+00  synthetic construct

Radius of gyration: 34.83 Å; Cα contacts (8 Å, |Δi|>4): 162; chains: 1; bounding box: 52×77×130 Å